Protein AF-A0A8J7NZ38-F1 (afdb_monomer_lite)

Organism: Atractosteus spatula (NCBI:txid7917)

InterPro domains:
  IPR028168 KASH5-like coiled-coil domain [PF14662] (195-291)
  IPR028170 Protein KASH5 [PTHR47300] (195-292)

pLDDT: mean 76.98, std 26.04, range [24.45, 98.75]

Secondary structure (DSSP, 8-state):
--------------------------------------S--PPPPTT---PPP------S--TTTTSSTT-S------SS--EEEHHHHHHHHHHHH---TTSSHHHHHHHHH-TT-S--EEEHHHHHHHHHHHHHHHHHHHHHHHHHHHHHHHHHHHHHHHHHHHHHHHHHHHHHHHHHHHHHHHHHHHHHHHHHHHHHHHHHHHHHHHHHHHHHHHHHHHHHHHHHHHHHHHHHHHHHHHHHHHHHHHHHHHHHHHHHHHHHHHHHHHHHHHHHHHHHHHHHHHHHHHHHHHHHHHHH-

Radius of gyration: 80.03 Å; chains: 1; bounding box: 160×51×224 Å

Foldseek 3Di:
DDDDDDDDDDDDDDDDDDDDDDDDDDDDDDDDDDDDDDDDDDDDDPPDDDDDDPDDDPDDDDVVVVPPVPPPDDDDDDDDDPWDFLVVVLVVCCVVVVDDCPDDLSVVLSCQQPVPPPRDTHHPVSNVVSVVVSVVVVVVVVVVVVVVVVVVVVVVVVVVVVVVVVVVVVVVVVVVVVVVVVVVVVVVVVVVVVVVVVVVVVVVVVVVVVVVVVVVVVVVVVVVVVVVVVVVVVVVVVVVVVVVVVVVVVVVVVVVVVVVVVVVVVVVVVVVVVVVVVVVVVVVVVVVVVVVVVVVVVVVD

Sequence (301 aa):
MDSQQSRKRDNSSPPVKSPLGLRRWQAFDCMSFNPLCGPNSSTVDRNGHRSPSVSECSTAASTEDFSVSLHEQEHQSDNNRREVMASTVMQYLQSMTAQSPEQGRLSRLYDMLDPDRKGVCVNRDVFQATMKRWISQCSQDCESRDMINTVADLRHANHSLSEQNSSLIKAVEACDEKNLQLTAEVSKLKRKLMSQERACRIQTYNNKLKKENECLRAQIQLLEEANEKLAQEKSFNKTRLGKLMKMQSEMRKELDETQIVLASKDREITQKTMLIEELKFSQMENHRIIEVFFSFHVWFV

Structure (mmCIF, N/CA/C/O backbone):
data_AF-A0A8J7NZ38-F1
#
_entry.id   AF-A0A8J7NZ38-F1
#
loop_
_atom_site.group_PDB
_atom_site.id
_atom_site.type_symbol
_atom_site.label_atom_id
_atom_site.label_alt_id
_atom_site.label_comp_id
_atom_site.label_asym_id
_atom_site.label_entity_id
_atom_site.label_seq_id
_atom_site.pdbx_PDB_ins_code
_atom_site.Cartn_x
_atom_site.Cartn_y
_atom_site.Cartn_z
_atom_site.occupancy
_atom_site.B_iso_or_equiv
_atom_site.auth_seq_id
_atom_site.auth_comp_id
_atom_site.auth_asym_id
_atom_site.auth_atom_id
_atom_site.pdbx_PDB_model_num
ATOM 1 N N . MET A 1 1 ? 17.042 -10.787 48.221 1.00 42.06 1 MET A N 1
ATOM 2 C CA . MET A 1 1 ? 16.614 -12.045 48.858 1.00 42.06 1 MET A CA 1
ATOM 3 C C . MET A 1 1 ? 15.258 -12.333 48.247 1.00 42.06 1 MET A C 1
ATOM 5 O O . MET A 1 1 ? 14.362 -11.545 48.493 1.00 42.06 1 MET A O 1
ATOM 9 N N . ASP A 1 2 ? 15.060 -13.203 47.262 1.00 41.94 2 ASP A N 1
ATOM 10 C CA . ASP A 1 2 ? 15.768 -14.393 46.759 1.00 41.94 2 ASP A CA 1
ATOM 11 C C . ASP A 1 2 ? 15.519 -14.445 45.231 1.00 41.94 2 ASP A C 1
ATOM 13 O O . ASP A 1 2 ? 14.470 -13.999 44.781 1.00 41.94 2 ASP A O 1
ATOM 17 N N . SER A 1 3 ? 16.430 -14.748 44.305 1.00 42.59 3 SER A N 1
ATOM 18 C CA . SER A 1 3 ? 17.402 -15.836 44.122 1.00 42.59 3 SER A CA 1
ATOM 19 C C . SER A 1 3 ? 16.818 -17.250 43.996 1.00 42.59 3 SER A C 1
ATOM 21 O O . SER A 1 3 ? 16.317 -17.823 44.951 1.00 42.59 3 SER A O 1
ATOM 23 N N . GLN A 1 4 ? 17.085 -17.815 42.810 1.00 43.72 4 GLN A N 1
ATOM 24 C CA . GLN A 1 4 ? 17.011 -19.209 42.334 1.00 43.72 4 GLN A CA 1
ATOM 25 C C . GLN A 1 4 ? 15.752 -19.601 41.529 1.00 43.72 4 GLN A C 1
ATOM 27 O O . GLN A 1 4 ? 14.646 -19.518 42.035 1.00 43.72 4 GLN A O 1
ATOM 32 N N . GLN A 1 5 ? 15.775 -19.946 40.228 1.00 46.47 5 GLN A N 1
ATOM 33 C CA . GLN A 1 5 ? 16.688 -20.686 39.320 1.00 46.47 5 GLN A CA 1
ATOM 34 C C . GLN A 1 5 ? 16.318 -22.168 39.142 1.00 46.47 5 GLN A C 1
ATOM 36 O O . GLN A 1 5 ? 16.564 -22.993 40.014 1.00 46.47 5 GLN A O 1
ATOM 41 N N . SER A 1 6 ? 15.794 -22.511 37.955 1.00 41.56 6 SER A N 1
ATOM 42 C CA . SER A 1 6 ? 15.816 -23.835 37.286 1.00 41.56 6 SER A CA 1
ATOM 43 C C . SER A 1 6 ? 14.801 -23.809 36.129 1.00 41.56 6 SER A C 1
ATOM 45 O O . SER A 1 6 ? 13.698 -23.332 36.329 1.00 41.56 6 SER A O 1
ATOM 47 N N . ARG A 1 7 ? 15.023 -24.288 34.900 1.00 44.84 7 ARG A N 1
ATOM 48 C CA . ARG A 1 7 ? 15.967 -25.267 34.353 1.00 44.84 7 ARG A CA 1
ATOM 49 C C . ARG A 1 7 ? 16.052 -25.102 32.825 1.00 44.84 7 ARG A C 1
ATOM 51 O O . ARG A 1 7 ? 15.039 -24.952 32.154 1.00 44.84 7 ARG A O 1
ATOM 58 N N . LYS A 1 8 ? 17.289 -25.212 32.338 1.00 42.62 8 LYS A N 1
ATOM 59 C CA . LYS A 1 8 ? 17.773 -25.794 31.074 1.00 42.62 8 LYS A CA 1
ATOM 60 C C . LYS A 1 8 ? 16.733 -26.424 30.129 1.00 42.62 8 LYS A C 1
ATOM 62 O O . LYS A 1 8 ? 16.049 -27.374 30.505 1.00 42.62 8 LYS A O 1
ATOM 67 N N . ARG A 1 9 ? 16.822 -26.056 28.848 1.00 43.00 9 ARG A N 1
ATOM 68 C CA . ARG A 1 9 ? 16.942 -27.040 27.763 1.00 43.00 9 ARG A CA 1
ATOM 69 C C . ARG A 1 9 ? 17.857 -26.497 26.668 1.00 43.00 9 ARG A C 1
ATOM 71 O O . ARG A 1 9 ? 17.502 -25.569 25.950 1.00 43.00 9 ARG A O 1
ATOM 78 N N . ASP A 1 10 ? 19.036 -27.101 26.604 1.00 41.38 10 ASP A N 1
ATOM 79 C CA . ASP A 1 10 ? 19.892 -27.139 25.430 1.00 41.38 10 ASP A CA 1
ATOM 80 C C . ASP A 1 10 ? 19.106 -27.746 24.259 1.00 41.38 10 ASP A C 1
ATOM 82 O O . ASP A 1 10 ? 18.426 -28.759 24.430 1.00 41.38 10 ASP A O 1
ATOM 86 N N . ASN A 1 11 ? 19.215 -27.157 23.071 1.00 38.81 11 ASN A N 1
ATOM 87 C CA . ASN A 1 11 ? 19.209 -27.948 21.849 1.00 38.81 11 ASN A CA 1
ATOM 88 C C . ASN A 1 11 ? 20.097 -27.279 20.803 1.00 38.81 11 ASN A C 1
ATOM 90 O O . ASN A 1 11 ? 19.823 -26.211 20.261 1.00 38.81 11 ASN A O 1
ATOM 94 N N . SER A 1 12 ? 21.211 -27.958 20.607 1.00 36.38 12 SER A N 1
ATOM 95 C CA . SER A 1 12 ? 22.276 -27.749 19.655 1.00 36.38 12 SER A CA 1
ATOM 96 C C . SER A 1 12 ? 21.828 -27.882 18.197 1.00 36.38 12 SER A C 1
ATOM 98 O O . SER A 1 12 ? 21.138 -28.830 17.829 1.00 36.38 12 SER A O 1
ATOM 100 N N . SER A 1 13 ? 22.415 -26.992 17.398 1.00 39.22 13 SER A N 1
ATOM 101 C CA . SER A 1 13 ? 22.828 -27.135 15.996 1.00 39.22 13 SER A CA 1
ATOM 102 C C . SER A 1 13 ? 21.895 -26.643 14.873 1.00 39.22 13 SER A C 1
ATOM 104 O O . SER A 1 13 ? 20.722 -27.009 14.812 1.00 39.22 13 SER A O 1
ATOM 106 N N . PRO A 1 14 ? 22.453 -25.856 13.923 1.00 48.41 14 PRO A N 1
ATOM 107 C CA . PRO A 1 14 ? 21.802 -25.454 12.680 1.00 48.41 14 PRO A CA 1
ATOM 108 C C . PRO A 1 14 ? 21.976 -26.545 11.608 1.00 48.41 14 PRO A C 1
ATOM 110 O O . PRO A 1 14 ? 22.937 -27.318 11.677 1.00 48.41 14 PRO A O 1
ATOM 113 N N . PRO A 1 15 ? 21.150 -26.597 10.551 1.00 42.34 15 PRO A N 1
ATOM 114 C CA . PRO A 1 15 ? 21.503 -27.377 9.381 1.00 42.34 15 PRO A CA 1
ATOM 115 C C . PRO A 1 15 ? 22.397 -26.531 8.465 1.00 42.34 15 PRO A C 1
ATOM 117 O O . PRO A 1 15 ? 21.948 -25.589 7.815 1.00 42.34 15 PRO A O 1
ATOM 120 N N . VAL A 1 16 ? 23.678 -26.893 8.395 1.00 45.03 16 VAL A N 1
ATOM 121 C CA . VAL A 1 16 ? 24.526 -26.635 7.224 1.00 45.03 16 VAL A CA 1
ATOM 122 C C . VAL A 1 16 ? 24.500 -27.894 6.360 1.00 45.03 16 VAL A C 1
ATOM 124 O O . VAL A 1 16 ? 24.830 -28.967 6.863 1.00 45.03 16 VAL A O 1
ATOM 127 N N . LYS A 1 17 ? 24.091 -27.736 5.093 1.00 37.50 17 LYS A N 1
ATOM 128 C CA . LYS A 1 17 ? 24.329 -28.558 3.877 1.00 37.50 17 LYS A CA 1
ATOM 129 C C . LYS A 1 17 ? 23.183 -28.258 2.902 1.00 37.50 17 LYS A C 1
ATOM 131 O O . LYS A 1 17 ? 22.035 -28.322 3.313 1.00 37.50 17 LYS A O 1
ATOM 136 N N . SER A 1 18 ? 23.311 -27.995 1.611 1.00 36.25 18 SER A N 1
ATOM 137 C CA . SER A 1 18 ? 24.360 -27.600 0.666 1.00 36.25 18 SER A CA 1
ATOM 138 C C . SER A 1 18 ? 23.583 -27.116 -0.581 1.00 36.25 18 SER A C 1
ATOM 140 O O . SER A 1 18 ? 22.437 -27.533 -0.774 1.00 36.25 18 SER A O 1
ATOM 142 N N . PRO A 1 19 ? 24.153 -26.266 -1.446 1.00 44.00 19 PRO A N 1
ATOM 143 C CA . PRO A 1 19 ? 23.451 -25.718 -2.601 1.00 44.00 19 PRO A CA 1
ATOM 144 C C . PRO A 1 19 ? 23.570 -26.670 -3.797 1.00 44.00 19 PRO A C 1
ATOM 146 O O . PRO A 1 19 ? 24.586 -26.668 -4.477 1.00 44.00 19 PRO A O 1
ATOM 149 N N . LEU A 1 20 ? 22.547 -27.478 -4.080 1.00 37.59 20 LEU A N 1
ATOM 150 C CA . LEU A 1 20 ? 22.442 -28.209 -5.350 1.00 37.59 20 LEU A CA 1
ATOM 151 C C . LEU A 1 20 ? 20.979 -28.280 -5.796 1.00 37.59 20 LEU A C 1
ATOM 153 O O . LEU A 1 20 ? 20.242 -29.210 -5.485 1.00 37.59 20 LEU A O 1
ATOM 157 N N . GLY A 1 21 ? 20.582 -27.258 -6.550 1.00 29.22 21 GLY A N 1
ATOM 158 C CA . GLY A 1 21 ? 19.341 -27.196 -7.309 1.00 29.22 21 GLY A CA 1
ATOM 159 C C . GLY A 1 21 ? 19.649 -26.765 -8.737 1.00 29.22 21 GLY A C 1
ATOM 160 O O . GLY A 1 21 ? 19.433 -25.614 -9.102 1.00 29.22 21 GLY A O 1
ATOM 161 N N . LEU A 1 22 ? 20.190 -27.694 -9.531 1.00 31.61 22 LEU A N 1
ATOM 162 C CA . LEU A 1 22 ? 20.230 -27.623 -10.991 1.00 31.61 22 LEU A CA 1
ATOM 163 C C . LEU A 1 22 ? 18.826 -27.303 -11.534 1.00 31.61 22 LEU A C 1
ATOM 165 O O . LEU A 1 22 ? 17.964 -28.174 -11.476 1.00 31.61 22 LEU A O 1
ATOM 169 N N . ARG A 1 23 ? 18.635 -26.121 -12.134 1.00 33.84 23 ARG A N 1
ATOM 170 C CA . ARG A 1 23 ? 17.890 -25.896 -13.397 1.00 33.84 23 ARG A CA 1
ATOM 171 C C . ARG A 1 23 ? 18.445 -24.607 -14.028 1.00 33.84 23 ARG A C 1
ATOM 173 O O . ARG A 1 23 ? 18.237 -23.520 -13.513 1.00 33.84 23 ARG A O 1
ATOM 180 N N . ARG A 1 24 ? 19.372 -24.740 -14.982 1.00 33.09 24 ARG A N 1
ATOM 181 C CA . ARG A 1 24 ? 19.116 -24.764 -16.438 1.00 33.09 24 ARG A CA 1
ATOM 182 C C . ARG A 1 24 ? 18.930 -23.354 -17.008 1.00 33.09 24 ARG A C 1
ATOM 184 O O . ARG A 1 24 ? 17.797 -22.946 -17.176 1.00 33.09 24 ARG A O 1
ATOM 191 N N . TRP A 1 25 ? 20.051 -22.697 -17.325 1.00 27.69 25 TRP A N 1
ATOM 192 C CA . TRP A 1 25 ? 20.266 -21.834 -18.501 1.00 27.69 25 TRP A CA 1
ATOM 193 C C . TRP A 1 25 ? 21.783 -21.761 -18.768 1.00 27.69 25 TRP A C 1
ATOM 195 O O . TRP A 1 25 ? 22.438 -20.762 -18.504 1.00 27.69 25 TRP A O 1
ATOM 205 N N . GLN A 1 26 ? 22.357 -22.871 -19.240 1.00 28.67 26 GLN A N 1
ATOM 206 C CA . GLN A 1 26 ? 23.527 -22.823 -20.117 1.00 28.67 26 GLN A CA 1
ATOM 207 C C . GLN A 1 26 ? 22.975 -22.830 -21.539 1.00 28.67 26 GLN A C 1
ATOM 209 O O . GLN A 1 26 ? 22.363 -23.815 -21.949 1.00 28.67 26 GLN A O 1
ATOM 214 N N . ALA A 1 27 ? 23.138 -21.718 -22.246 1.00 28.67 27 ALA A N 1
ATOM 215 C CA . ALA A 1 27 ? 23.024 -21.642 -23.696 1.00 28.67 27 ALA A CA 1
ATOM 216 C C . ALA A 1 27 ? 23.692 -20.345 -24.161 1.00 28.67 27 ALA A C 1
ATOM 218 O O . ALA A 1 27 ? 23.003 -19.391 -24.480 1.00 28.67 27 ALA A O 1
ATOM 219 N N . PHE A 1 28 ? 25.023 -20.306 -24.137 1.00 28.59 28 PHE A N 1
ATOM 220 C CA . PHE A 1 28 ? 25.840 -19.462 -25.014 1.00 28.59 28 PHE A CA 1
ATOM 221 C C . PHE A 1 28 ? 27.227 -20.100 -25.068 1.00 28.59 28 PHE A C 1
ATOM 223 O O . PHE A 1 28 ? 28.136 -19.671 -24.380 1.00 28.59 28 PHE A O 1
ATOM 230 N N . ASP A 1 29 ? 27.306 -21.222 -25.785 1.00 30.70 29 ASP A N 1
ATOM 231 C CA . ASP A 1 29 ? 28.519 -21.697 -26.459 1.00 30.70 29 ASP A CA 1
ATOM 232 C C . ASP A 1 29 ? 28.141 -22.866 -27.378 1.00 30.70 29 ASP A C 1
ATOM 234 O O . ASP A 1 29 ? 28.071 -24.019 -26.958 1.00 30.70 2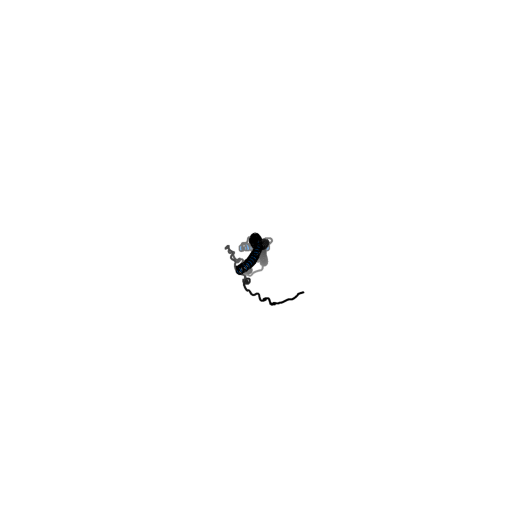9 ASP A O 1
ATOM 238 N N . CYS A 1 30 ? 27.795 -22.529 -28.625 1.00 24.45 30 CYS A N 1
ATOM 239 C CA . CYS A 1 30 ? 28.025 -23.322 -29.842 1.00 24.45 30 CYS A CA 1
ATOM 240 C C . CYS A 1 30 ? 27.317 -22.653 -31.027 1.00 24.45 30 CYS A C 1
ATOM 242 O O . CYS A 1 30 ? 26.169 -22.963 -31.328 1.00 24.45 30 CYS A O 1
ATOM 244 N N . MET A 1 31 ? 28.032 -21.777 -31.731 1.00 25.83 31 MET A N 1
ATOM 245 C CA . MET A 1 31 ? 28.075 -21.826 -33.193 1.00 25.83 31 MET A CA 1
ATOM 246 C C . MET A 1 31 ? 29.485 -21.450 -33.634 1.00 25.83 31 MET A C 1
ATOM 248 O O . MET A 1 31 ? 29.808 -20.300 -33.914 1.00 25.83 31 MET A O 1
ATOM 252 N N . SER A 1 32 ? 30.332 -22.473 -33.676 1.00 33.06 32 SER A N 1
ATOM 253 C CA . SER A 1 32 ? 31.423 -22.543 -34.632 1.00 33.06 32 SER A CA 1
ATOM 254 C C . SER A 1 32 ? 30.835 -22.417 -36.034 1.00 33.06 32 SER A C 1
ATOM 256 O O . SER A 1 32 ? 30.098 -23.302 -36.451 1.00 33.06 32 SER A O 1
ATOM 258 N N . PHE A 1 33 ? 31.170 -21.357 -36.762 1.00 26.31 33 PHE A N 1
ATOM 259 C CA . PHE A 1 33 ? 31.270 -21.399 -38.220 1.00 26.31 33 PHE A CA 1
ATOM 260 C C . PHE A 1 33 ? 32.290 -20.352 -38.658 1.00 26.31 33 PHE A C 1
ATOM 262 O O . PHE A 1 33 ? 31.983 -19.191 -38.900 1.00 26.31 33 PHE A O 1
ATOM 269 N N . ASN A 1 34 ? 33.536 -20.803 -38.725 1.00 36.62 34 ASN A N 1
ATOM 270 C CA . ASN A 1 34 ? 34.524 -20.250 -39.632 1.00 36.62 34 ASN A CA 1
ATOM 271 C C . ASN A 1 34 ? 34.275 -20.929 -40.988 1.00 36.62 34 ASN A C 1
ATOM 273 O O . ASN A 1 34 ? 34.355 -22.159 -41.047 1.00 36.62 34 ASN A O 1
ATOM 277 N N . PRO A 1 35 ? 34.030 -20.191 -42.077 1.00 34.50 35 PRO A N 1
ATOM 278 C CA . PRO A 1 35 ? 34.435 -20.641 -43.389 1.00 34.50 35 PRO A CA 1
ATOM 279 C C . PRO A 1 35 ? 35.594 -19.770 -43.862 1.00 34.50 35 PRO A C 1
ATOM 281 O O . PRO A 1 35 ? 35.479 -18.564 -44.067 1.00 34.50 35 PRO A O 1
ATOM 284 N N . LEU A 1 36 ? 36.725 -20.440 -44.037 1.00 34.91 36 LEU A N 1
ATOM 285 C CA . LEU A 1 36 ? 37.825 -20.012 -44.881 1.00 34.91 36 LEU A CA 1
ATOM 286 C C . LEU A 1 36 ? 37.266 -19.622 -46.261 1.00 34.91 36 LEU A C 1
ATOM 288 O O . LEU A 1 36 ? 36.818 -20.493 -47.005 1.00 34.91 36 LEU A O 1
ATOM 292 N N . CYS A 1 37 ? 37.309 -18.341 -46.622 1.00 32.22 37 CYS A N 1
ATOM 293 C CA . CYS A 1 37 ? 37.189 -17.935 -48.020 1.00 32.22 37 CYS A CA 1
ATOM 294 C C . CYS A 1 37 ? 38.584 -17.960 -48.642 1.00 32.22 37 CYS A C 1
ATOM 296 O O . CYS A 1 37 ? 39.368 -17.024 -48.494 1.00 32.22 37 CYS A O 1
ATOM 298 N N . GLY A 1 38 ? 38.888 -19.064 -49.327 1.00 33.41 38 GLY A N 1
ATOM 299 C CA . GLY A 1 38 ? 39.880 -19.059 -50.395 1.00 33.41 38 GLY A CA 1
ATOM 300 C C . GLY A 1 38 ? 39.424 -18.146 -51.544 1.00 33.41 38 GLY A C 1
ATOM 301 O O . GLY A 1 38 ? 38.233 -17.838 -51.658 1.00 33.41 38 GLY A O 1
ATOM 302 N N . PRO A 1 39 ? 40.354 -17.687 -52.393 1.00 41.28 39 PRO A N 1
ATOM 303 C CA . PRO A 1 39 ? 40.006 -16.891 -53.557 1.00 41.28 39 PRO A CA 1
ATOM 304 C C . PRO A 1 39 ? 39.273 -17.792 -54.557 1.00 41.28 39 PRO A C 1
ATOM 306 O O . PRO A 1 39 ? 39.597 -18.973 -54.668 1.00 41.28 39 PRO A O 1
ATOM 309 N N . ASN A 1 40 ? 38.322 -17.214 -55.294 1.00 39.72 40 ASN A N 1
ATOM 310 C CA . ASN A 1 40 ? 37.506 -17.816 -56.363 1.00 39.72 40 ASN A CA 1
ATOM 311 C C . ASN A 1 40 ? 36.082 -18.227 -55.936 1.00 39.72 40 ASN A C 1
ATOM 313 O O . ASN A 1 40 ? 35.735 -19.404 -55.861 1.00 39.72 40 ASN A O 1
ATOM 317 N N . SER A 1 41 ? 35.196 -17.242 -55.770 1.00 32.25 41 SER A N 1
ATOM 318 C CA . SER A 1 41 ? 33.805 -17.410 -56.204 1.00 32.25 41 SER A CA 1
ATOM 319 C C . SER A 1 41 ? 33.142 -16.078 -56.523 1.00 32.25 41 SER A C 1
ATOM 321 O O . SER A 1 41 ? 33.071 -15.162 -55.712 1.00 32.25 41 SER A O 1
ATOM 323 N N . SER A 1 42 ? 32.670 -16.028 -57.760 1.00 38.97 42 SER A N 1
ATOM 324 C CA . SER A 1 42 ? 31.808 -15.045 -58.396 1.00 38.97 42 SER A CA 1
ATOM 325 C C . SER A 1 42 ? 30.588 -14.671 -57.553 1.00 38.97 42 SER A C 1
ATOM 327 O O . SER A 1 42 ? 29.746 -15.526 -57.272 1.00 38.97 42 SER A O 1
ATOM 329 N N . THR A 1 43 ? 30.431 -13.388 -57.243 1.00 36.50 43 THR A N 1
ATOM 330 C CA . THR A 1 43 ? 29.156 -12.819 -56.801 1.00 36.50 43 THR A CA 1
ATOM 331 C C . THR A 1 43 ? 28.395 -12.280 -58.011 1.00 36.50 43 THR A C 1
ATOM 333 O O . THR A 1 43 ? 28.870 -11.426 -58.756 1.00 36.50 43 THR A O 1
ATOM 336 N N . VAL A 1 44 ? 27.205 -12.837 -58.225 1.00 42.91 44 VAL A N 1
ATOM 337 C CA . VAL A 1 44 ? 26.196 -12.341 -59.164 1.00 42.91 44 VAL A CA 1
ATOM 338 C C . VAL A 1 44 ? 25.432 -11.222 -58.462 1.00 42.91 44 VAL A C 1
ATOM 340 O O . VAL A 1 44 ? 24.858 -11.455 -57.400 1.00 42.91 44 VAL A O 1
ATOM 343 N N . ASP A 1 45 ? 25.420 -10.027 -59.049 1.00 40.69 45 ASP A N 1
ATOM 344 C CA . ASP A 1 45 ? 24.624 -8.901 -58.560 1.00 40.69 45 ASP A CA 1
ATOM 345 C C . ASP A 1 45 ? 23.210 -8.904 -59.176 1.00 40.69 45 ASP A C 1
ATOM 347 O O . ASP A 1 45 ? 22.982 -9.404 -60.284 1.00 40.69 45 ASP A O 1
ATOM 351 N N . ARG A 1 46 ? 22.234 -8.352 -58.449 1.00 46.59 46 ARG A N 1
ATOM 352 C CA . ARG A 1 46 ? 20.779 -8.538 -58.648 1.00 46.59 46 ARG A CA 1
ATOM 353 C C . ARG A 1 46 ? 20.182 -7.812 -59.869 1.00 46.59 46 ARG A C 1
ATOM 355 O O . ARG A 1 46 ? 18.964 -7.760 -59.988 1.00 46.59 46 ARG A O 1
ATOM 362 N N . ASN A 1 47 ? 21.013 -7.311 -60.785 1.00 45.91 47 ASN A N 1
ATOM 363 C CA . ASN A 1 47 ? 20.612 -6.544 -61.975 1.00 45.91 47 ASN A CA 1
ATOM 364 C C . ASN A 1 47 ? 21.239 -7.040 -63.297 1.00 45.91 47 ASN A C 1
ATOM 366 O O . ASN A 1 47 ? 21.403 -6.263 -64.229 1.00 45.91 47 ASN A O 1
ATOM 370 N N . GLY A 1 48 ? 21.565 -8.331 -63.420 1.00 45.97 48 GLY A N 1
ATOM 371 C CA . GLY A 1 48 ? 21.594 -9.005 -64.730 1.00 45.97 48 GLY A CA 1
ATOM 372 C C . GLY A 1 48 ? 22.531 -8.449 -65.816 1.00 45.97 48 GLY A C 1
ATOM 373 O O . GLY A 1 48 ? 22.273 -8.695 -66.991 1.00 45.97 48 GLY A O 1
ATOM 374 N N . HIS A 1 49 ? 23.624 -7.762 -65.471 1.00 37.84 49 HIS A N 1
ATOM 375 C CA . HIS A 1 49 ? 24.629 -7.329 -66.446 1.00 37.84 49 HIS A CA 1
ATOM 376 C C . HIS A 1 49 ? 25.985 -7.991 -66.183 1.00 37.84 49 HIS A C 1
ATOM 378 O O . HIS A 1 49 ? 26.660 -7.739 -65.190 1.00 37.84 49 HIS A O 1
ATOM 384 N N . ARG A 1 50 ? 26.359 -8.879 -67.110 1.00 35.53 50 ARG A N 1
ATOM 385 C CA . ARG A 1 50 ? 27.672 -9.517 -67.222 1.00 35.53 50 ARG A CA 1
ATOM 386 C C . ARG A 1 50 ? 28.642 -8.496 -67.821 1.00 35.53 50 ARG A C 1
ATOM 388 O O . ARG A 1 50 ? 28.546 -8.215 -69.012 1.00 35.53 50 ARG A O 1
ATOM 395 N N . SER A 1 51 ? 29.568 -7.968 -67.026 1.00 33.59 51 SER A N 1
ATOM 396 C CA . SER A 1 51 ? 30.706 -7.222 -67.573 1.00 33.59 51 SER A CA 1
ATOM 397 C C . SER A 1 51 ? 31.775 -8.205 -68.067 1.00 33.59 51 SER A C 1
ATOM 399 O O . SER A 1 51 ? 32.055 -9.183 -67.365 1.00 33.59 51 SER A O 1
ATOM 401 N N . PRO A 1 52 ? 32.342 -8.007 -69.271 1.00 35.91 52 PRO A N 1
ATOM 402 C CA . PRO A 1 52 ? 33.293 -8.939 -69.859 1.00 35.91 52 PRO A CA 1
ATOM 403 C C . PRO A 1 52 ? 34.605 -8.943 -69.079 1.00 35.91 52 PRO A C 1
ATOM 405 O O . PRO A 1 52 ? 35.125 -7.896 -68.696 1.00 35.91 52 PRO A O 1
ATOM 408 N N . SER A 1 53 ? 35.151 -10.142 -68.897 1.00 32.75 53 SER A N 1
ATOM 409 C CA . SER A 1 53 ? 36.569 -10.363 -68.649 1.00 32.75 53 SER A CA 1
ATOM 410 C C . SER A 1 53 ? 37.392 -9.541 -69.638 1.00 32.75 53 SER A C 1
ATOM 412 O O . SER A 1 53 ? 37.156 -9.627 -70.843 1.00 32.75 53 SER A O 1
ATOM 414 N N . VAL A 1 54 ? 38.362 -8.777 -69.136 1.00 33.47 54 VAL A N 1
ATOM 415 C CA . VAL A 1 54 ? 39.413 -8.167 -69.955 1.00 33.47 54 VAL A CA 1
ATOM 416 C C . VAL A 1 54 ? 40.308 -9.304 -70.449 1.00 33.47 54 VAL A C 1
ATOM 418 O O . VAL A 1 54 ? 41.330 -9.634 -69.855 1.00 33.47 54 VAL A O 1
ATOM 421 N N . SER A 1 55 ? 39.841 -9.982 -71.489 1.00 37.72 55 SER A N 1
ATOM 422 C CA . SER A 1 55 ? 40.642 -10.830 -72.350 1.00 37.72 55 SER A CA 1
ATOM 423 C C . SER A 1 55 ? 41.222 -9.951 -73.447 1.00 37.72 55 SER A C 1
ATOM 425 O O . SER A 1 55 ? 40.485 -9.263 -74.149 1.00 37.72 55 SER A O 1
ATOM 427 N N . GLU A 1 56 ? 42.540 -10.052 -73.584 1.00 30.62 56 GLU A N 1
ATOM 428 C CA . GLU A 1 56 ? 43.248 -9.919 -74.854 1.00 30.62 56 GLU A CA 1
ATOM 429 C C . GLU A 1 56 ? 43.258 -8.522 -75.482 1.00 30.62 56 GLU A C 1
ATOM 431 O O . GLU A 1 56 ? 42.473 -8.171 -76.355 1.00 30.62 56 GLU A O 1
ATOM 436 N N . CYS A 1 57 ? 44.292 -7.761 -75.130 1.00 26.83 57 CYS A N 1
ATOM 437 C CA . CYS A 1 57 ? 44.994 -6.972 -76.135 1.00 26.83 57 CYS A CA 1
ATOM 438 C C . CYS A 1 57 ? 46.501 -7.008 -75.847 1.00 26.83 57 CYS A C 1
ATOM 440 O O . CYS A 1 57 ? 47.137 -6.006 -75.539 1.00 26.83 57 CYS A O 1
ATOM 442 N N . SER A 1 58 ? 47.075 -8.210 -75.898 1.00 34.09 58 SER A N 1
ATOM 443 C CA . SER A 1 58 ? 48.519 -8.397 -76.052 1.00 34.09 58 SER A CA 1
ATOM 444 C C . SER A 1 58 ? 48.765 -8.872 -77.474 1.00 34.09 58 SER A C 1
ATOM 446 O O . SER A 1 58 ? 48.956 -10.053 -77.738 1.00 34.09 58 SER A O 1
ATOM 448 N N . THR A 1 59 ? 48.698 -7.953 -78.428 1.00 37.34 59 THR A N 1
ATOM 449 C CA . THR A 1 59 ? 49.172 -8.212 -79.786 1.00 37.34 59 THR A CA 1
ATOM 450 C C . THR A 1 59 ? 49.791 -6.937 -80.323 1.00 37.34 59 THR A C 1
ATOM 452 O O . THR A 1 59 ? 49.096 -6.074 -80.842 1.00 37.34 59 THR A O 1
ATOM 455 N N . ALA A 1 60 ? 51.105 -6.805 -80.171 1.00 29.66 60 ALA A N 1
ATOM 456 C CA . ALA A 1 60 ? 51.915 -5.999 -81.074 1.00 29.66 60 ALA A CA 1
ATOM 457 C C . ALA A 1 60 ? 53.397 -6.351 -80.898 1.00 29.66 60 ALA A C 1
ATOM 459 O O . ALA A 1 60 ? 54.071 -5.848 -80.005 1.00 29.66 60 ALA A O 1
ATOM 460 N N . ALA A 1 61 ? 53.857 -7.212 -81.806 1.00 31.89 61 ALA A N 1
ATOM 461 C CA . ALA A 1 61 ? 55.219 -7.312 -82.314 1.00 31.89 61 ALA A CA 1
ATOM 462 C C . ALA A 1 61 ? 56.334 -7.525 -81.278 1.00 31.89 61 ALA A C 1
ATOM 464 O O . ALA A 1 61 ? 57.085 -6.615 -80.923 1.00 31.89 61 ALA A O 1
ATOM 465 N N . SER A 1 62 ? 56.533 -8.792 -80.912 1.00 30.62 62 SER A N 1
ATOM 466 C CA . SER A 1 62 ? 57.870 -9.284 -80.592 1.00 30.62 62 SER A CA 1
ATOM 467 C C . SER A 1 62 ? 58.825 -8.873 -81.716 1.00 30.62 62 SER A C 1
ATOM 469 O O . SER A 1 62 ? 58.532 -9.063 -82.896 1.00 30.62 62 SER A O 1
ATOM 471 N N . THR A 1 63 ? 59.986 -8.329 -81.357 1.00 38.88 63 THR A N 1
ATOM 472 C CA . THR A 1 63 ? 61.057 -7.896 -82.275 1.00 38.88 63 THR A CA 1
ATOM 473 C C . THR A 1 63 ? 61.554 -8.991 -83.233 1.00 38.88 63 THR A C 1
ATOM 475 O O . THR A 1 63 ? 62.352 -8.702 -84.120 1.00 38.88 63 THR A O 1
ATOM 478 N N . GLU A 1 64 ? 61.096 -10.231 -83.061 1.00 36.50 64 GLU A N 1
ATOM 479 C CA . GLU A 1 64 ? 61.466 -11.390 -83.870 1.00 36.50 64 GLU A CA 1
ATOM 480 C C . GLU A 1 64 ? 60.675 -11.496 -85.187 1.00 36.50 64 GLU A C 1
ATOM 482 O O . GLU A 1 64 ? 61.217 -12.015 -86.160 1.00 36.50 64 GLU A O 1
ATOM 487 N N . ASP A 1 65 ? 59.486 -10.885 -85.303 1.00 33.94 65 ASP A N 1
ATOM 488 C CA . ASP A 1 65 ? 58.734 -10.860 -86.576 1.00 33.94 65 ASP A CA 1
ATOM 489 C C . ASP A 1 65 ? 59.261 -9.812 -87.572 1.00 33.94 65 ASP A C 1
ATOM 491 O O . ASP A 1 65 ? 59.011 -9.894 -88.775 1.00 33.94 65 ASP A O 1
ATOM 495 N N . PHE A 1 66 ? 60.060 -8.842 -87.112 1.00 34.59 66 PHE A N 1
ATOM 496 C CA . PHE A 1 66 ? 60.703 -7.858 -87.996 1.00 34.59 66 PHE A CA 1
ATOM 497 C C . PHE A 1 66 ? 61.979 -8.396 -88.666 1.00 34.59 66 PHE A C 1
ATOM 499 O O . PHE A 1 66 ? 62.514 -7.764 -89.579 1.00 34.59 66 PHE A O 1
ATOM 506 N N . SER A 1 67 ? 62.479 -9.557 -88.227 1.00 35.91 67 SER A N 1
ATOM 507 C CA . SER A 1 67 ? 63.714 -10.159 -88.742 1.00 35.91 67 SER A CA 1
ATOM 508 C C . SER A 1 67 ? 63.500 -11.157 -89.883 1.00 35.91 67 SER A C 1
ATOM 510 O O . SER A 1 67 ? 64.468 -11.461 -90.575 1.00 35.91 67 SER A O 1
ATOM 512 N N . VAL A 1 68 ? 62.270 -11.618 -90.143 1.00 36.00 68 VAL A N 1
ATOM 513 C CA . VAL A 1 68 ? 62.015 -12.684 -91.137 1.00 36.00 68 VAL A CA 1
ATOM 514 C C . VAL A 1 68 ? 61.655 -12.158 -92.538 1.00 36.00 68 VAL A C 1
ATOM 516 O O . VAL A 1 68 ? 61.859 -12.865 -93.515 1.00 36.00 68 VAL A O 1
ATOM 519 N N . SER A 1 69 ? 61.237 -10.898 -92.706 1.00 35.00 69 SER A N 1
ATOM 520 C CA . SER A 1 69 ? 60.891 -10.346 -94.041 1.00 35.00 69 SER A CA 1
ATOM 521 C C . SER A 1 69 ? 62.021 -9.592 -94.762 1.00 35.00 69 SER A C 1
ATOM 523 O O . SER A 1 69 ? 61.771 -8.893 -95.739 1.00 35.00 69 SER A O 1
ATOM 525 N N . LEU A 1 70 ? 63.272 -9.713 -94.307 1.00 37.31 70 LEU A N 1
ATOM 526 C CA . LEU A 1 70 ? 64.425 -9.038 -94.931 1.00 37.31 70 LEU A CA 1
ATOM 527 C C . LEU A 1 70 ? 65.550 -10.009 -95.320 1.00 37.31 70 LEU A C 1
ATOM 529 O O . LEU A 1 70 ? 66.710 -9.604 -95.400 1.00 37.31 70 LEU A O 1
ATOM 533 N N . HIS A 1 71 ? 65.212 -11.285 -95.544 1.00 38.62 71 HIS A N 1
ATOM 534 C CA . HIS A 1 71 ? 66.191 -12.333 -95.849 1.00 38.62 71 HIS A CA 1
ATOM 535 C C . HIS A 1 71 ? 65.949 -13.134 -97.136 1.00 38.62 71 HIS A C 1
ATOM 537 O O . HIS A 1 71 ? 66.531 -14.198 -97.304 1.00 38.62 71 HIS A O 1
ATOM 543 N N . GLU A 1 72 ? 65.189 -12.608 -98.095 1.00 35.06 72 GLU A N 1
ATOM 544 C CA . GLU A 1 72 ? 65.179 -13.161 -99.456 1.00 35.06 72 GLU A CA 1
ATOM 545 C C . GLU A 1 72 ? 65.547 -12.091 -100.477 1.00 35.06 72 GLU A C 1
ATOM 547 O O . GLU A 1 72 ? 64.706 -11.563 -101.195 1.00 35.06 72 GLU A O 1
ATOM 552 N N . GLN A 1 73 ? 66.837 -11.754 -100.499 1.00 32.91 73 GLN A N 1
ATOM 553 C CA . GLN A 1 73 ? 67.601 -11.479 -101.720 1.00 32.91 73 GLN A CA 1
ATOM 554 C C . GLN A 1 73 ? 69.074 -11.274 -101.339 1.00 32.91 73 GLN A C 1
ATOM 556 O O . GLN A 1 73 ? 69.563 -10.154 -101.189 1.00 32.91 73 GLN A O 1
ATOM 561 N N . GLU A 1 74 ? 69.800 -12.379 -101.159 1.00 33.81 74 GLU A N 1
ATOM 562 C CA . GLU A 1 74 ? 71.261 -12.358 -101.202 1.00 33.81 74 GLU A CA 1
ATOM 563 C C . GLU A 1 74 ? 71.727 -12.383 -102.662 1.00 33.81 74 GLU A C 1
ATOM 565 O O . GLU A 1 74 ? 71.715 -13.417 -103.324 1.00 33.81 74 GLU A O 1
ATOM 570 N N . HIS A 1 75 ? 72.193 -11.235 -103.149 1.00 33.97 75 HIS A N 1
ATOM 571 C CA . HIS A 1 75 ? 73.231 -11.182 -104.172 1.00 33.97 75 HIS A CA 1
ATOM 572 C C . HIS A 1 75 ? 74.371 -10.296 -103.659 1.00 33.97 75 HIS A C 1
ATOM 574 O O . HIS A 1 75 ? 74.171 -9.154 -103.245 1.00 33.97 75 HIS A O 1
ATOM 580 N N . GLN A 1 76 ? 75.574 -10.869 -103.640 1.00 33.88 76 GLN A N 1
ATOM 581 C CA . GLN A 1 76 ? 76.828 -10.211 -103.283 1.00 33.88 76 GLN A CA 1
ATOM 582 C C . GLN A 1 76 ? 77.187 -9.110 -104.284 1.00 33.88 76 GLN A C 1
ATOM 584 O O . GLN A 1 76 ? 77.433 -9.422 -105.443 1.00 33.88 76 GLN A O 1
ATOM 589 N N . SER A 1 77 ? 77.326 -7.868 -103.809 1.00 33.06 77 SER A N 1
ATOM 590 C CA . SER A 1 77 ? 78.367 -6.928 -104.262 1.00 33.06 77 SER A CA 1
ATOM 591 C C . SER A 1 77 ? 78.300 -5.589 -103.517 1.00 33.06 77 SER A C 1
ATOM 593 O O . SER A 1 77 ? 77.240 -4.980 -103.415 1.00 33.06 77 SER A O 1
ATOM 595 N N . ASP A 1 78 ? 79.475 -5.157 -103.067 1.00 32.62 78 ASP A N 1
ATOM 596 C CA . ASP A 1 78 ? 79.943 -3.798 -102.783 1.00 32.62 78 ASP A CA 1
ATOM 597 C C . ASP A 1 78 ? 79.273 -2.895 -101.730 1.00 32.62 78 ASP A C 1
ATOM 599 O O . ASP A 1 78 ? 78.111 -2.493 -101.772 1.00 32.62 78 ASP A O 1
ATOM 603 N N . ASN A 1 79 ? 80.134 -2.483 -100.795 1.00 45.19 79 ASN A N 1
ATOM 604 C CA . ASN A 1 79 ? 79.964 -1.397 -99.843 1.00 45.19 79 ASN A CA 1
ATOM 605 C C . ASN A 1 79 ? 79.711 -0.061 -100.567 1.00 45.19 79 ASN A C 1
ATOM 607 O O . ASN A 1 79 ? 80.656 0.687 -100.806 1.00 45.19 79 ASN A O 1
ATOM 611 N N . ASN A 1 80 ? 78.457 0.279 -100.881 1.00 41.69 80 ASN A N 1
ATOM 612 C CA . ASN A 1 80 ? 77.961 1.654 -100.743 1.00 41.69 80 ASN A CA 1
ATOM 613 C C . ASN A 1 80 ? 76.446 1.787 -100.978 1.00 41.69 80 ASN A C 1
ATOM 615 O O . ASN A 1 80 ? 75.920 1.379 -102.006 1.00 41.69 80 ASN A O 1
ATOM 619 N N . ARG A 1 81 ? 75.795 2.484 -100.033 1.00 52.72 81 ARG A N 1
ATOM 620 C CA . ARG A 1 81 ? 74.415 3.019 -100.041 1.00 52.72 81 ARG A CA 1
ATOM 621 C C . ARG A 1 81 ? 73.250 2.033 -99.879 1.00 52.72 81 ARG A C 1
ATOM 623 O O . ARG A 1 81 ? 72.321 2.001 -100.676 1.00 52.72 81 ARG A O 1
ATOM 630 N N . ARG A 1 82 ? 73.207 1.353 -98.728 1.00 59.03 82 ARG A N 1
ATOM 631 C CA . ARG A 1 82 ? 71.940 0.898 -98.111 1.00 59.03 82 ARG A CA 1
ATOM 632 C C . ARG A 1 82 ? 71.336 2.024 -97.267 1.00 59.03 82 ARG A C 1
ATOM 634 O O . ARG A 1 82 ? 71.204 1.896 -96.050 1.00 59.03 82 ARG A O 1
ATOM 641 N N . GLU A 1 83 ? 71.058 3.154 -97.905 1.00 69.75 83 GLU A N 1
ATOM 642 C CA . GLU A 1 83 ? 70.428 4.301 -97.258 1.00 69.75 83 GLU A CA 1
ATOM 643 C C . GLU A 1 83 ? 69.077 4.552 -97.918 1.00 69.75 83 GLU A C 1
ATOM 645 O O . GLU A 1 83 ? 68.976 4.597 -99.143 1.00 69.75 83 GLU A O 1
ATOM 650 N N . VAL A 1 84 ? 68.035 4.686 -97.106 1.00 75.44 84 VAL A N 1
ATOM 651 C CA . VAL A 1 84 ? 66.668 4.931 -97.574 1.00 75.44 84 VAL A CA 1
ATOM 652 C C . VAL A 1 84 ? 66.248 6.304 -97.075 1.00 75.44 84 VAL A C 1
ATOM 654 O O . VAL A 1 84 ? 66.558 6.676 -95.942 1.00 75.44 84 VAL A O 1
ATOM 657 N N . MET A 1 85 ? 65.556 7.073 -97.913 1.00 79.81 85 MET A N 1
ATOM 658 C CA . MET A 1 85 ? 65.009 8.364 -97.502 1.00 79.81 85 MET A CA 1
ATOM 659 C C . MET A 1 85 ? 64.061 8.181 -96.315 1.00 79.81 85 MET A C 1
ATOM 661 O O . MET A 1 85 ? 63.164 7.333 -96.361 1.00 79.81 85 MET A O 1
ATOM 665 N N . ALA A 1 86 ? 64.214 9.011 -95.279 1.00 81.44 86 ALA A N 1
ATOM 666 C CA . ALA A 1 86 ? 63.328 8.989 -94.115 1.00 81.44 86 ALA A CA 1
ATOM 667 C C . ALA A 1 86 ? 61.845 9.098 -94.523 1.00 81.44 86 ALA A C 1
ATOM 669 O O . ALA A 1 86 ? 60.999 8.393 -93.980 1.00 81.44 86 ALA A O 1
ATOM 670 N N . SER A 1 87 ? 61.532 9.905 -95.542 1.00 81.12 87 SER A N 1
ATOM 671 C CA . SER A 1 87 ? 60.177 10.061 -96.089 1.00 81.12 87 SER A CA 1
ATOM 672 C C . SER A 1 87 ? 59.588 8.761 -96.652 1.00 81.12 87 SER A C 1
ATOM 674 O O . SER A 1 87 ? 58.413 8.482 -96.426 1.00 81.12 87 SER A O 1
ATOM 676 N N . THR A 1 88 ? 60.390 7.931 -97.325 1.00 81.12 88 THR A N 1
ATOM 677 C CA . THR A 1 88 ? 59.960 6.631 -97.873 1.00 81.12 88 THR A CA 1
ATOM 678 C C . THR A 1 88 ? 59.673 5.627 -96.763 1.00 81.12 88 THR A C 1
ATOM 680 O O . THR A 1 88 ? 58.667 4.921 -96.807 1.00 81.12 88 THR A O 1
ATOM 683 N N . VAL A 1 89 ? 60.517 5.604 -95.729 1.00 81.75 89 VAL A N 1
ATOM 684 C CA . VAL A 1 89 ? 60.296 4.781 -94.533 1.00 81.75 89 VAL A CA 1
ATOM 685 C C . VAL A 1 89 ? 59.003 5.196 -93.827 1.00 81.75 89 VAL A C 1
ATOM 687 O O . VAL A 1 89 ? 58.197 4.339 -93.471 1.00 81.75 89 VAL A O 1
ATOM 690 N N . MET A 1 90 ? 58.757 6.500 -93.675 1.00 83.44 90 MET A N 1
ATOM 691 C CA . MET A 1 90 ? 57.522 6.994 -93.065 1.00 83.44 90 MET A CA 1
ATOM 692 C C . MET A 1 90 ? 56.285 6.680 -93.902 1.00 83.44 90 MET A C 1
ATOM 694 O O . MET A 1 90 ? 55.279 6.266 -93.336 1.00 83.44 90 MET A O 1
ATOM 698 N N . GLN A 1 91 ? 56.352 6.830 -95.226 1.00 80.00 91 GLN A N 1
ATOM 699 C CA . GLN A 1 91 ? 55.242 6.510 -96.126 1.00 80.00 91 GLN A CA 1
ATOM 700 C C . GLN A 1 91 ? 54.871 5.023 -96.056 1.00 80.00 91 GLN A C 1
ATOM 702 O O . GLN A 1 91 ? 53.691 4.678 -96.021 1.00 80.00 91 GLN A O 1
ATOM 707 N N . TYR A 1 92 ? 55.876 4.148 -95.969 1.00 81.62 92 TYR A N 1
ATOM 708 C CA . TYR A 1 92 ? 55.669 2.718 -95.760 1.00 81.62 92 TYR A CA 1
ATOM 709 C C . TYR A 1 92 ? 55.064 2.412 -94.381 1.00 81.62 92 TYR A C 1
ATOM 711 O O . TYR A 1 92 ? 54.109 1.648 -94.266 1.00 81.62 92 TYR A O 1
ATOM 719 N N . LEU A 1 93 ? 55.563 3.034 -93.311 1.00 81.69 93 LEU A N 1
ATOM 720 C CA . LEU A 1 93 ? 54.989 2.842 -91.977 1.00 81.69 93 LEU A CA 1
ATOM 721 C C . LEU A 1 93 ? 53.551 3.369 -91.887 1.00 81.69 93 LEU A C 1
ATOM 723 O O . LEU A 1 93 ? 52.727 2.760 -91.210 1.00 81.69 93 LEU A O 1
ATOM 727 N N . GLN A 1 94 ? 53.219 4.451 -92.591 1.00 80.88 94 GLN A N 1
ATOM 728 C CA . GLN A 1 94 ? 51.853 4.976 -92.680 1.00 80.88 94 GLN A CA 1
ATOM 729 C C . GLN A 1 94 ? 50.906 3.994 -93.368 1.00 80.88 94 GLN A C 1
ATOM 731 O O . GLN A 1 94 ? 49.828 3.730 -92.836 1.00 80.88 94 GLN A O 1
ATOM 736 N N . SER A 1 95 ? 51.302 3.421 -94.511 1.00 79.56 95 SER A N 1
ATOM 737 C CA . SER A 1 95 ? 50.458 2.456 -95.225 1.00 79.56 95 SER A CA 1
ATOM 738 C C . SER A 1 95 ? 50.244 1.171 -94.425 1.00 79.56 95 SER A C 1
ATOM 740 O O . SER A 1 95 ? 49.161 0.595 -94.481 1.00 79.56 95 SER A O 1
ATOM 742 N N . MET A 1 96 ? 51.245 0.754 -93.644 1.00 76.94 96 MET A N 1
ATOM 743 C CA . MET A 1 96 ? 51.191 -0.479 -92.855 1.00 76.94 96 MET A CA 1
ATOM 744 C C . MET A 1 96 ? 50.512 -0.321 -91.488 1.00 76.94 96 MET A C 1
ATOM 746 O O . MET A 1 96 ? 49.927 -1.278 -90.991 1.00 76.94 96 MET A O 1
ATOM 750 N N . THR A 1 97 ? 50.581 0.856 -90.857 1.00 75.31 97 THR A N 1
ATOM 751 C CA . THR A 1 97 ? 50.024 1.086 -89.504 1.00 75.31 97 THR A CA 1
ATOM 752 C C . THR A 1 97 ? 48.737 1.909 -89.495 1.00 75.31 97 THR A C 1
ATOM 754 O O . THR A 1 97 ? 48.156 2.109 -88.428 1.00 75.31 97 THR A O 1
ATOM 757 N N . ALA A 1 98 ? 48.298 2.397 -90.662 1.00 71.69 98 ALA A N 1
ATOM 758 C CA . ALA A 1 98 ? 47.137 3.272 -90.844 1.00 71.69 98 ALA A CA 1
ATOM 759 C C . ALA A 1 98 ? 47.137 4.529 -89.943 1.00 71.69 98 ALA A C 1
ATOM 761 O O . ALA A 1 98 ? 46.087 5.121 -89.696 1.00 71.69 98 ALA A O 1
ATOM 762 N N . GLN A 1 99 ? 48.304 4.952 -89.441 1.00 67.94 99 GLN A N 1
ATOM 763 C CA . GLN A 1 99 ? 48.433 6.142 -88.599 1.00 67.94 99 GLN A CA 1
ATOM 764 C C . GLN A 1 99 ? 48.727 7.393 -89.433 1.00 67.94 99 GLN A C 1
ATOM 766 O O . GLN A 1 99 ? 49.565 7.377 -90.334 1.00 67.94 99 GLN A O 1
ATOM 771 N N . SER A 1 100 ? 48.049 8.497 -89.110 1.00 62.47 100 SER A N 1
ATOM 772 C CA . SER A 1 100 ? 48.200 9.777 -89.809 1.00 62.47 100 SER A CA 1
ATOM 773 C C . SER A 1 100 ? 49.502 10.507 -89.435 1.00 62.47 100 SER A C 1
ATOM 775 O O . SER A 1 100 ? 49.868 10.512 -88.256 1.00 62.47 100 SER A O 1
ATOM 777 N N . PRO A 1 101 ? 50.165 11.202 -90.381 1.00 56.91 101 PRO A N 1
ATOM 778 C CA . PRO A 1 101 ? 51.383 11.977 -90.115 1.00 56.91 101 PRO A CA 1
ATOM 779 C C . PRO A 1 101 ? 51.201 13.176 -89.177 1.00 56.91 101 PRO A C 1
ATOM 781 O O . PRO A 1 101 ? 52.178 13.627 -88.590 1.00 56.91 101 PRO A O 1
ATOM 784 N N . GLU A 1 102 ? 49.988 13.713 -89.041 1.00 55.00 102 GLU A N 1
ATOM 785 C CA . GLU A 1 102 ? 49.776 15.058 -88.482 1.00 55.00 102 GLU A CA 1
ATOM 786 C C . GLU A 1 102 ? 49.525 15.097 -86.968 1.00 55.00 102 GLU A C 1
ATOM 788 O O . GLU A 1 102 ? 49.592 16.166 -86.364 1.00 55.00 102 GLU A O 1
ATOM 793 N N . GLN A 1 103 ? 49.349 13.950 -86.306 1.00 56.47 103 GLN A N 1
ATOM 794 C CA . GLN A 1 103 ? 49.374 13.883 -84.845 1.00 56.47 103 GLN A CA 1
ATOM 795 C C . GLN A 1 103 ? 49.826 12.512 -84.339 1.00 56.47 103 GLN A C 1
ATOM 797 O O . GLN A 1 103 ? 49.244 11.480 -84.662 1.00 56.47 103 GLN A O 1
ATOM 802 N N . GLY A 1 104 ? 50.827 12.518 -83.453 1.00 71.25 104 GLY A N 1
ATOM 803 C CA . GLY A 1 104 ? 51.111 11.396 -82.559 1.00 71.25 104 GLY A CA 1
ATOM 804 C C . GLY A 1 104 ? 52.500 10.774 -82.694 1.00 71.25 104 GLY A C 1
ATOM 805 O O . GLY A 1 104 ? 53.480 11.416 -83.077 1.00 71.25 104 GLY A O 1
ATOM 806 N N . ARG A 1 105 ? 52.584 9.493 -82.313 1.00 77.19 105 ARG A N 1
ATOM 807 C CA . ARG A 1 105 ? 53.837 8.738 -82.120 1.00 77.19 105 ARG A CA 1
ATOM 808 C C . ARG A 1 105 ? 54.646 8.601 -83.411 1.00 77.19 105 ARG A C 1
ATOM 810 O O . ARG A 1 105 ? 55.871 8.608 -83.343 1.00 77.19 105 ARG A O 1
ATOM 817 N N . LEU A 1 106 ? 53.973 8.535 -84.562 1.00 82.19 106 LEU A N 1
ATOM 818 C CA . LEU A 1 106 ? 54.602 8.413 -85.877 1.00 82.19 106 LEU A CA 1
ATOM 819 C C . LEU A 1 106 ? 55.282 9.721 -86.331 1.00 82.19 106 LEU A C 1
ATOM 821 O O . LEU A 1 106 ? 56.376 9.675 -86.885 1.00 82.19 106 LEU A O 1
ATOM 825 N N . SER A 1 107 ? 54.714 10.890 -86.007 1.00 82.06 107 SER A N 1
ATOM 826 C CA . SER A 1 107 ? 55.378 12.187 -86.235 1.00 82.06 107 SER A CA 1
ATOM 827 C C . SER A 1 107 ? 56.665 12.307 -85.415 1.00 82.06 107 SER A C 1
ATOM 829 O O . SER A 1 107 ? 57.688 12.746 -85.930 1.00 82.06 107 SER A O 1
ATOM 831 N N . ARG A 1 108 ? 56.642 11.848 -84.155 1.00 83.38 108 ARG A N 1
ATOM 832 C CA . ARG A 1 108 ? 57.823 11.844 -83.276 1.00 83.38 108 ARG A CA 1
ATOM 833 C C . ARG A 1 108 ? 58.939 10.942 -83.814 1.00 83.38 108 ARG A C 1
ATOM 835 O O . ARG A 1 108 ? 60.106 11.287 -83.688 1.00 83.38 108 ARG A O 1
ATOM 842 N N . LEU A 1 109 ? 58.589 9.813 -84.436 1.00 86.38 109 LEU A N 1
ATOM 843 C CA . LEU A 1 109 ? 59.556 8.954 -85.126 1.00 86.38 109 LEU A CA 1
ATOM 844 C C . LEU A 1 109 ? 60.185 9.669 -86.330 1.00 86.38 109 LEU A C 1
ATOM 846 O O . LEU A 1 109 ? 61.395 9.570 -86.522 1.00 86.38 109 LEU A O 1
ATOM 850 N N . TYR A 1 110 ? 59.391 10.415 -87.106 1.00 83.38 110 TYR A N 1
ATOM 851 C CA . TYR A 1 110 ? 59.910 11.183 -88.239 1.00 83.38 110 TYR A CA 1
ATOM 852 C C . TYR A 1 110 ? 60.889 12.272 -87.787 1.00 83.38 110 TYR A C 1
ATOM 854 O O . TYR A 1 110 ? 61.962 12.393 -88.368 1.00 83.38 110 TYR A O 1
ATOM 862 N N . ASP A 1 111 ? 60.584 12.977 -86.694 1.00 85.31 111 ASP A N 1
ATOM 863 C CA . ASP A 1 111 ? 61.482 13.975 -86.087 1.00 85.31 111 ASP A CA 1
ATOM 864 C C . ASP A 1 111 ? 62.791 13.356 -85.571 1.00 85.31 111 ASP A C 1
ATOM 866 O O . ASP A 1 111 ? 63.832 14.007 -85.567 1.00 85.31 111 ASP A O 1
ATOM 870 N N . MET A 1 112 ? 62.759 12.091 -85.139 1.00 85.31 112 MET A N 1
ATOM 871 C CA . MET A 1 112 ? 63.954 11.362 -84.701 1.00 85.31 112 MET A CA 1
ATOM 872 C C . MET A 1 112 ? 64.810 10.842 -85.868 1.00 85.31 112 MET A C 1
ATOM 874 O O . MET A 1 112 ? 65.994 10.575 -85.667 1.00 85.31 112 MET A O 1
ATOM 878 N N . LEU A 1 113 ? 64.226 10.664 -87.058 1.00 84.88 113 LEU A N 1
ATOM 879 C CA . LEU A 1 113 ? 64.918 10.200 -88.268 1.00 84.88 113 LEU A CA 1
ATOM 880 C C . LEU A 1 113 ? 65.433 11.360 -89.134 1.00 84.88 113 LEU A C 1
ATOM 882 O O . LEU A 1 113 ? 66.503 11.239 -89.725 1.00 84.88 113 LEU A O 1
ATOM 886 N N . ASP A 1 114 ? 64.695 12.468 -89.199 1.00 84.38 114 ASP A N 1
ATOM 887 C CA . ASP A 1 114 ? 65.044 13.679 -89.950 1.00 84.38 114 ASP A CA 1
ATOM 888 C C . ASP A 1 114 ? 64.550 14.937 -89.198 1.00 84.38 114 ASP A C 1
ATOM 890 O O . ASP A 1 114 ? 63.457 15.445 -89.477 1.00 84.38 114 ASP A O 1
ATOM 894 N N . PRO A 1 115 ? 65.343 15.450 -88.235 1.00 82.38 115 PRO A N 1
ATOM 895 C CA . PRO A 1 115 ? 64.965 16.591 -87.395 1.00 82.38 115 PRO A CA 1
ATOM 896 C C . PRO A 1 115 ? 64.674 17.876 -88.181 1.00 82.38 115 PRO A C 1
ATOM 898 O O . PRO A 1 115 ? 63.849 18.685 -87.761 1.00 82.38 115 PRO A O 1
ATOM 901 N N . ASP A 1 116 ? 65.337 18.052 -89.329 1.00 78.06 116 ASP A N 1
ATOM 902 C CA . ASP A 1 116 ? 65.235 19.248 -90.170 1.00 78.06 116 ASP A CA 1
ATOM 903 C C . ASP A 1 116 ? 64.231 19.086 -91.330 1.00 78.06 116 ASP A C 1
ATOM 905 O O . ASP A 1 116 ? 64.029 20.029 -92.100 1.00 78.06 116 ASP A O 1
ATOM 909 N N . ARG A 1 117 ? 63.626 17.898 -91.489 1.00 76.94 117 ARG A N 1
ATOM 910 C CA . ARG A 1 117 ? 62.769 17.508 -92.630 1.00 76.94 117 ARG A CA 1
ATOM 911 C C . ARG A 1 117 ? 63.397 17.808 -93.995 1.00 76.94 117 ARG A C 1
ATOM 913 O O . ARG A 1 117 ? 62.709 18.222 -94.930 1.00 76.94 117 ARG A O 1
ATOM 920 N N . LYS A 1 118 ? 64.712 17.624 -94.109 1.00 76.25 118 LYS A N 1
ATOM 921 C CA . LYS A 1 118 ? 65.479 17.921 -95.332 1.00 76.25 118 LYS A CA 1
ATOM 922 C C . LYS A 1 118 ? 65.504 16.759 -96.328 1.00 76.25 118 LYS A C 1
ATOM 924 O O . LYS A 1 118 ? 66.113 16.895 -97.386 1.00 76.25 118 LYS A O 1
ATOM 929 N N . GLY A 1 119 ? 64.845 15.642 -96.020 1.00 73.44 119 GLY A N 1
ATOM 930 C CA . GLY A 1 119 ? 64.880 14.429 -96.831 1.00 73.44 119 GLY A CA 1
ATOM 931 C C . GLY A 1 119 ? 66.220 13.721 -96.675 1.00 73.44 119 GLY A C 1
ATOM 932 O O . GLY A 1 119 ? 66.912 13.482 -97.660 1.00 73.44 119 GLY A O 1
ATOM 933 N N . VAL A 1 120 ? 66.619 13.448 -95.431 1.00 78.69 120 VAL A N 1
ATOM 934 C CA . VAL A 1 120 ? 67.899 12.790 -95.143 1.00 78.69 120 VAL A CA 1
ATOM 935 C C . VAL A 1 120 ? 67.811 11.285 -95.436 1.00 78.69 120 VAL A C 1
ATOM 937 O O . VAL A 1 120 ? 66.836 10.611 -95.088 1.00 78.69 120 VAL A O 1
ATOM 940 N N . CYS A 1 121 ? 68.853 10.755 -96.079 1.00 77.69 121 CYS A N 1
ATOM 941 C CA . CYS A 1 121 ? 69.071 9.324 -96.259 1.00 77.69 121 CYS A CA 1
ATOM 942 C C . CYS A 1 121 ? 69.511 8.696 -94.926 1.00 77.69 121 CYS A C 1
ATOM 944 O O . CYS A 1 121 ? 70.525 9.095 -94.354 1.00 77.69 121 CYS A O 1
ATOM 946 N N . VAL A 1 122 ? 68.765 7.708 -94.429 1.00 78.94 122 VAL A N 1
ATOM 947 C CA . VAL A 1 122 ? 69.065 7.021 -93.166 1.00 78.94 122 VAL A CA 1
ATOM 948 C C . VAL A 1 122 ? 69.656 5.648 -93.470 1.00 78.94 122 VAL A C 1
ATOM 950 O O . VAL A 1 122 ? 69.069 4.858 -94.212 1.00 78.94 122 VAL A O 1
ATOM 953 N N . ASN A 1 123 ? 70.826 5.354 -92.901 1.00 81.25 123 ASN A N 1
ATOM 954 C CA . ASN A 1 123 ? 71.433 4.028 -92.998 1.00 81.25 123 ASN A CA 1
ATOM 955 C C . ASN A 1 123 ? 70.745 3.026 -92.048 1.00 81.25 123 ASN A C 1
ATOM 957 O O . ASN A 1 123 ? 70.045 3.399 -91.103 1.00 81.25 123 ASN A O 1
ATOM 961 N N . ARG A 1 124 ? 70.953 1.729 -92.294 1.00 80.25 124 ARG A N 1
ATOM 962 C CA . ARG A 1 124 ? 70.300 0.646 -91.540 1.00 80.25 124 ARG A CA 1
ATOM 963 C C . ARG A 1 124 ? 70.517 0.730 -90.024 1.00 80.25 124 ARG A C 1
ATOM 965 O O . ARG A 1 124 ? 69.569 0.505 -89.275 1.00 80.25 124 ARG A O 1
ATOM 972 N N . ASP A 1 125 ? 71.727 1.047 -89.572 1.00 80.38 125 ASP A N 1
ATOM 973 C CA . ASP A 1 125 ? 72.073 1.030 -88.146 1.00 80.38 125 ASP A CA 1
ATOM 974 C C . ASP A 1 125 ? 71.464 2.220 -87.398 1.00 80.38 125 ASP A C 1
ATOM 976 O O . ASP A 1 125 ? 70.925 2.053 -86.301 1.00 80.38 125 ASP A O 1
ATOM 980 N N . VAL A 1 126 ? 71.463 3.404 -88.020 1.00 83.50 126 VAL A N 1
ATOM 981 C CA . VAL A 1 126 ? 70.791 4.603 -87.500 1.00 83.50 126 VAL A CA 1
ATOM 982 C C . VAL A 1 126 ? 69.284 4.376 -87.455 1.00 83.50 126 VAL A C 1
ATOM 984 O O . VAL A 1 126 ? 68.665 4.627 -86.423 1.00 83.50 126 VAL A O 1
ATOM 987 N N . PHE A 1 127 ? 68.689 3.821 -88.514 1.00 83.19 127 PHE A N 1
ATOM 988 C CA . PHE A 1 127 ? 67.266 3.478 -88.515 1.00 83.19 127 PHE A CA 1
ATOM 989 C C . PHE A 1 127 ? 66.925 2.474 -87.404 1.00 83.19 127 PHE A C 1
ATOM 991 O O . PHE A 1 127 ? 65.984 2.691 -86.639 1.00 83.19 127 PHE A O 1
ATOM 998 N N . GLN A 1 128 ? 67.716 1.406 -87.259 1.00 81.62 128 GLN A N 1
ATOM 999 C CA . GLN A 1 128 ? 67.495 0.380 -86.240 1.00 81.62 128 GLN A CA 1
ATOM 1000 C C . GLN A 1 128 ? 67.638 0.940 -84.815 1.00 81.62 128 GLN A C 1
ATOM 1002 O O . GLN A 1 128 ? 66.829 0.611 -83.943 1.00 81.62 128 GLN A O 1
ATOM 1007 N N . ALA A 1 129 ? 68.634 1.792 -84.561 1.00 86.25 129 ALA A N 1
ATOM 1008 C CA . ALA A 1 129 ? 68.818 2.449 -83.269 1.00 86.25 129 ALA A CA 1
ATOM 1009 C C . ALA A 1 129 ? 67.660 3.407 -82.946 1.00 86.25 129 ALA A C 1
ATOM 1011 O O . ALA A 1 129 ? 67.124 3.381 -81.833 1.00 86.25 129 ALA A O 1
ATOM 1012 N N . THR A 1 130 ? 67.230 4.200 -83.929 1.00 86.44 130 THR A N 1
ATOM 1013 C CA . THR A 1 130 ? 66.117 5.145 -83.790 1.00 86.44 130 THR A CA 1
ATOM 1014 C C . THR A 1 130 ? 64.788 4.429 -83.553 1.00 86.44 130 THR A C 1
ATOM 1016 O O . THR A 1 130 ? 64.063 4.804 -82.632 1.00 86.44 130 THR A O 1
ATOM 1019 N N . MET A 1 131 ? 64.496 3.349 -84.286 1.00 85.38 131 MET A N 1
ATOM 1020 C CA . MET A 1 131 ? 63.303 2.519 -84.070 1.00 85.38 131 MET A CA 1
ATOM 1021 C C . MET A 1 131 ? 63.295 1.864 -82.689 1.00 85.38 131 MET A C 1
ATOM 1023 O O . MET A 1 131 ? 62.282 1.932 -82.000 1.00 85.38 131 MET A O 1
ATOM 1027 N N . LYS A 1 132 ? 64.419 1.285 -82.235 1.00 86.50 132 LYS A N 1
ATOM 1028 C CA . LYS A 1 132 ? 64.526 0.713 -80.878 1.00 86.50 132 LYS A CA 1
ATOM 1029 C C . LYS A 1 132 ? 64.248 1.765 -79.808 1.00 86.50 132 LYS A C 1
ATOM 1031 O O . LYS A 1 132 ? 63.445 1.529 -78.911 1.00 86.50 132 LYS A O 1
ATOM 1036 N N . ARG A 1 133 ? 64.867 2.942 -79.930 1.00 88.69 133 ARG A N 1
ATOM 1037 C CA . ARG A 1 133 ? 64.652 4.065 -79.008 1.00 88.69 133 ARG A CA 1
ATOM 1038 C C . ARG A 1 133 ? 63.197 4.533 -79.014 1.00 88.69 133 ARG A C 1
ATOM 1040 O O . ARG A 1 133 ? 62.638 4.782 -77.949 1.00 88.69 133 ARG A O 1
ATOM 1047 N N . TRP A 1 134 ? 62.591 4.639 -80.193 1.00 86.69 134 TRP A N 1
ATOM 1048 C CA . TRP A 1 134 ? 61.192 5.021 -80.344 1.00 86.69 134 TRP A CA 1
ATOM 1049 C C . TRP A 1 134 ? 60.255 3.996 -79.711 1.00 86.69 134 TRP A C 1
ATOM 1051 O O . TRP A 1 134 ? 59.379 4.405 -78.959 1.00 86.69 134 TRP A O 1
ATOM 1061 N N . ILE A 1 135 ? 60.473 2.694 -79.935 1.00 84.19 135 ILE A N 1
ATOM 1062 C CA . ILE A 1 135 ? 59.705 1.598 -79.321 1.00 84.19 135 ILE A CA 1
ATOM 1063 C C . ILE A 1 135 ? 59.842 1.631 -77.793 1.00 84.19 135 ILE A C 1
ATOM 1065 O O . ILE A 1 135 ? 58.834 1.555 -77.098 1.00 84.19 135 ILE A O 1
ATOM 1069 N N . SER A 1 136 ? 61.046 1.832 -77.251 1.00 86.50 136 SER A N 1
ATOM 1070 C CA . SER A 1 136 ? 61.233 1.967 -75.799 1.00 86.50 136 SER A CA 1
ATOM 1071 C C . SER A 1 136 ? 60.488 3.173 -75.220 1.00 86.50 136 SER A C 1
ATOM 1073 O O . SER A 1 136 ? 59.831 3.044 -74.191 1.00 86.50 136 SER A O 1
ATOM 1075 N N . GLN A 1 137 ? 60.535 4.331 -75.888 1.00 84.00 137 GLN A N 1
ATOM 1076 C CA . GLN A 1 137 ? 59.807 5.531 -75.456 1.00 84.00 137 GLN A CA 1
ATOM 1077 C C . GLN A 1 137 ? 58.287 5.344 -75.556 1.00 84.00 137 GLN A C 1
ATOM 1079 O O . GLN A 1 137 ? 57.538 5.736 -74.673 1.00 84.00 137 GLN A O 1
ATOM 1084 N N . CYS A 1 138 ? 57.852 4.677 -76.614 1.00 82.69 138 CYS A N 1
ATOM 1085 C CA . CYS A 1 138 ? 56.492 4.233 -76.856 1.00 82.69 138 CYS A CA 1
ATOM 1086 C C . CYS A 1 138 ? 55.939 3.330 -75.740 1.00 82.69 138 CYS A C 1
ATOM 1088 O O . CYS A 1 138 ? 54.802 3.530 -75.315 1.00 82.69 138 CYS A O 1
ATOM 1090 N N . SER A 1 139 ? 56.723 2.352 -75.280 1.00 83.31 139 SER A N 1
ATOM 1091 C CA . SER A 1 139 ? 56.351 1.470 -74.169 1.00 83.31 139 SER A CA 1
ATOM 1092 C C . SER A 1 139 ? 56.335 2.219 -72.838 1.00 83.31 139 SER A C 1
ATOM 1094 O O . SER A 1 139 ? 55.373 2.102 -72.088 1.00 83.31 139 SER A O 1
ATOM 1096 N N . GLN A 1 140 ? 57.335 3.067 -72.588 1.00 85.06 140 GLN A N 1
ATOM 1097 C CA . GLN A 1 140 ? 57.415 3.880 -71.374 1.00 85.06 140 GLN A CA 1
ATOM 1098 C C . GLN A 1 140 ? 56.259 4.891 -71.261 1.00 85.06 140 GLN A C 1
ATOM 1100 O O . GLN A 1 140 ? 55.721 5.092 -70.174 1.00 85.06 140 GLN A O 1
ATOM 1105 N N . ASP A 1 141 ? 55.842 5.503 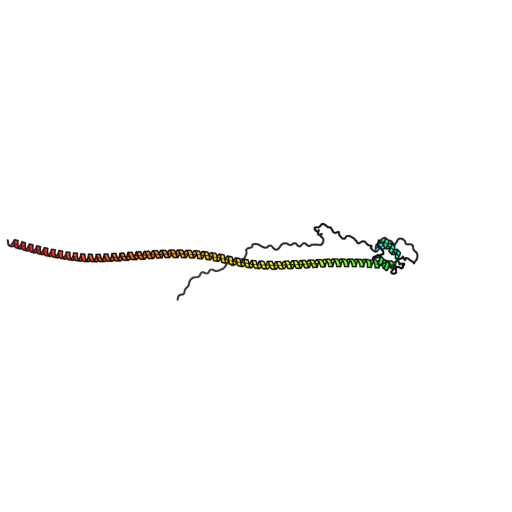-72.374 1.00 80.81 141 ASP A N 1
ATOM 1106 C CA . ASP A 1 141 ? 54.693 6.417 -72.422 1.00 80.81 141 ASP A CA 1
ATOM 1107 C C . ASP A 1 141 ? 53.369 5.673 -72.127 1.00 80.81 141 ASP A C 1
ATOM 1109 O O . ASP A 1 141 ? 52.474 6.232 -71.488 1.00 80.81 141 ASP A O 1
ATOM 1113 N N . CYS A 1 142 ? 53.241 4.409 -72.558 1.00 79.19 142 CYS A N 1
ATOM 1114 C CA . CYS A 1 142 ? 52.105 3.541 -72.225 1.00 79.19 142 CYS A CA 1
ATOM 1115 C C . CYS A 1 142 ? 52.103 3.150 -70.739 1.00 79.19 142 CYS A C 1
ATOM 1117 O O . CYS A 1 142 ? 51.109 3.389 -70.062 1.00 79.19 142 CYS A O 1
ATOM 1119 N N . GLU A 1 143 ? 53.224 2.658 -70.206 1.00 83.25 143 GLU A N 1
ATOM 1120 C CA . GLU A 1 143 ? 53.365 2.303 -68.783 1.00 83.25 143 GLU A CA 1
ATOM 1121 C C . GLU A 1 143 ? 53.128 3.509 -67.862 1.00 83.25 143 GLU A C 1
ATOM 1123 O O . GLU A 1 143 ? 52.446 3.411 -66.840 1.00 83.25 143 GLU A O 1
ATOM 1128 N N . SER A 1 144 ? 53.650 4.679 -68.244 1.00 87.88 144 SER A N 1
ATOM 1129 C CA . SER A 1 144 ? 53.420 5.929 -67.522 1.00 87.88 144 SER A CA 1
ATOM 1130 C C . SER A 1 144 ? 51.937 6.302 -67.509 1.00 87.88 144 SER A C 1
ATOM 1132 O O . SER A 1 144 ? 51.414 6.678 -66.460 1.00 87.88 144 SER A O 1
ATOM 1134 N N . ARG A 1 145 ? 51.238 6.155 -68.641 1.00 88.69 145 ARG A N 1
ATOM 1135 C CA . ARG A 1 145 ? 49.795 6.411 -68.741 1.00 88.69 145 ARG A CA 1
ATOM 1136 C C . ARG A 1 145 ? 48.973 5.423 -67.910 1.00 88.69 145 ARG A C 1
ATOM 1138 O O . ARG A 1 145 ? 48.064 5.860 -67.208 1.00 88.69 145 ARG A O 1
ATOM 1145 N N . ASP A 1 146 ? 49.305 4.138 -67.938 1.00 90.19 146 ASP A N 1
ATOM 1146 C CA . ASP A 1 146 ? 48.604 3.104 -67.165 1.00 90.19 146 ASP A CA 1
ATOM 1147 C C . ASP A 1 146 ? 48.786 3.310 -65.658 1.00 90.19 146 ASP A C 1
ATOM 1149 O O . ASP A 1 146 ? 47.831 3.205 -64.881 1.00 90.19 146 ASP A O 1
ATOM 1153 N N . MET A 1 147 ? 49.989 3.709 -65.239 1.00 93.81 147 MET A N 1
ATOM 1154 C CA . MET A 1 147 ? 50.258 4.111 -63.860 1.00 93.81 147 MET A CA 1
ATOM 1155 C C . MET A 1 147 ? 49.454 5.358 -63.467 1.00 93.81 147 MET A C 1
ATOM 1157 O O . MET A 1 147 ? 48.874 5.387 -62.382 1.00 93.81 147 MET A O 1
ATOM 1161 N N . ILE A 1 148 ? 49.377 6.377 -64.332 1.00 93.62 148 ILE A N 1
ATOM 1162 C CA . ILE A 1 148 ? 48.569 7.585 -64.083 1.00 93.62 148 ILE A CA 1
ATOM 1163 C C . ILE A 1 148 ? 47.088 7.225 -63.909 1.00 93.62 148 ILE A C 1
ATOM 1165 O O . ILE A 1 148 ? 46.462 7.706 -62.962 1.00 93.62 148 ILE A O 1
ATOM 1169 N N . ASN A 1 149 ? 46.545 6.356 -64.766 1.00 94.00 149 ASN A N 1
ATOM 1170 C CA . ASN A 1 149 ? 45.158 5.894 -64.677 1.00 94.00 149 ASN A CA 1
ATOM 1171 C C . ASN A 1 149 ? 44.913 5.112 -63.380 1.00 94.00 149 ASN A C 1
ATOM 1173 O O . ASN A 1 149 ? 43.994 5.435 -62.633 1.00 94.00 149 ASN A O 1
ATOM 1177 N N . THR A 1 150 ? 45.799 4.171 -63.043 1.00 95.81 150 THR A N 1
ATOM 1178 C CA . THR A 1 150 ? 45.706 3.388 -61.799 1.00 95.81 150 THR A CA 1
ATOM 1179 C C . THR A 1 150 ? 45.735 4.291 -60.564 1.00 95.81 150 THR A C 1
ATOM 1181 O O . THR A 1 150 ? 44.975 4.102 -59.615 1.00 95.81 150 THR A O 1
ATOM 1184 N N . VAL A 1 151 ? 46.592 5.317 -60.562 1.00 96.94 151 VAL A N 1
ATOM 1185 C CA . VAL A 1 151 ? 46.647 6.306 -59.477 1.00 96.94 151 VAL A CA 1
ATOM 1186 C C . VAL A 1 151 ? 45.356 7.125 -59.405 1.00 96.94 151 VAL A C 1
ATOM 1188 O O . VAL A 1 151 ? 44.905 7.433 -58.300 1.00 96.94 151 VAL A O 1
ATOM 1191 N N . ALA A 1 152 ? 44.754 7.484 -60.541 1.00 95.81 152 ALA A N 1
ATOM 1192 C CA . ALA A 1 152 ? 43.465 8.172 -60.568 1.00 95.81 152 ALA A CA 1
ATOM 1193 C C . ALA A 1 152 ? 42.349 7.293 -59.976 1.00 95.81 152 ALA A C 1
ATOM 1195 O O . ALA A 1 152 ? 41.641 7.750 -59.076 1.00 95.81 152 ALA A O 1
ATOM 1196 N N . ASP A 1 153 ? 42.261 6.024 -60.377 1.00 97.06 153 ASP A N 1
ATOM 1197 C CA . ASP A 1 153 ? 41.272 5.068 -59.860 1.00 97.06 153 ASP A CA 1
ATOM 1198 C C . ASP A 1 153 ? 41.420 4.854 -58.350 1.00 97.06 153 ASP A C 1
ATOM 1200 O O . ASP A 1 153 ? 40.444 4.931 -57.601 1.00 97.06 153 ASP A O 1
ATOM 1204 N N . LEU A 1 154 ? 42.655 4.673 -57.871 1.00 97.75 154 LEU A N 1
ATOM 1205 C CA . LEU A 1 154 ? 42.939 4.546 -56.440 1.00 97.75 154 LEU A CA 1
ATOM 1206 C C . LEU A 1 154 ? 42.563 5.811 -55.661 1.00 97.75 154 LEU A C 1
ATOM 1208 O O . LEU A 1 154 ? 42.031 5.713 -54.553 1.00 97.75 154 LEU A O 1
ATOM 1212 N N . ARG A 1 155 ? 42.803 7.004 -56.219 1.00 97.62 155 ARG A N 1
ATOM 1213 C CA . ARG A 1 155 ? 42.379 8.271 -55.598 1.00 97.62 155 ARG A CA 1
ATOM 1214 C C . ARG A 1 155 ? 40.860 8.372 -55.512 1.00 97.62 155 ARG A C 1
ATOM 1216 O O . ARG A 1 155 ? 40.356 8.770 -54.463 1.00 97.62 155 ARG A O 1
ATOM 1223 N N . HIS A 1 156 ? 40.143 7.987 -56.566 1.00 97.75 156 HIS A N 1
ATOM 1224 C CA . HIS A 1 156 ? 38.680 7.962 -56.566 1.00 97.75 156 HIS A CA 1
ATOM 1225 C C . HIS A 1 156 ? 38.125 6.962 -55.547 1.00 97.75 156 HIS A C 1
ATOM 1227 O O . HIS A 1 156 ? 37.255 7.324 -54.753 1.00 97.75 156 HIS A O 1
ATOM 1233 N N . ALA A 1 157 ? 38.667 5.743 -55.501 1.00 97.62 157 ALA A N 1
ATOM 1234 C CA . ALA A 1 157 ? 38.270 4.730 -54.526 1.00 97.62 157 ALA A CA 1
ATOM 1235 C C . ALA A 1 157 ? 38.531 5.191 -53.084 1.00 97.62 157 ALA A C 1
ATOM 1237 O O . ALA A 1 157 ? 37.656 5.067 -52.230 1.00 97.62 157 ALA A O 1
ATOM 1238 N N . ASN A 1 158 ? 39.699 5.780 -52.810 1.00 97.75 158 ASN A N 1
ATOM 1239 C CA . ASN A 1 158 ? 40.029 6.294 -51.480 1.00 97.75 158 ASN A CA 1
ATOM 1240 C C . ASN A 1 158 ? 39.115 7.460 -51.069 1.00 97.75 158 ASN A C 1
ATOM 1242 O O . ASN A 1 158 ? 38.647 7.509 -49.934 1.00 97.75 158 ASN A O 1
ATOM 1246 N N . HIS A 1 159 ? 38.807 8.374 -51.994 1.00 98.06 159 HIS A N 1
ATOM 1247 C CA . HIS A 1 159 ? 37.847 9.446 -51.734 1.00 98.06 159 HIS A CA 1
ATOM 1248 C C . HIS A 1 159 ? 36.456 8.886 -51.397 1.00 98.06 159 HIS A C 1
ATOM 1250 O O . HIS A 1 159 ? 35.893 9.250 -50.368 1.00 98.06 159 HIS A O 1
ATOM 1256 N N . SER A 1 160 ? 35.956 7.930 -52.187 1.00 98.38 160 SER A N 1
ATOM 1257 C CA . SER A 1 160 ? 34.668 7.274 -51.930 1.00 98.38 160 SER A CA 1
ATOM 1258 C C . SER A 1 160 ? 34.644 6.529 -50.587 1.00 98.38 160 SER A C 1
ATOM 1260 O O . SER A 1 160 ? 33.696 6.674 -49.816 1.00 98.38 160 SER A O 1
ATOM 1262 N N . LEU A 1 161 ? 35.711 5.795 -50.248 1.00 98.19 161 LEU A N 1
ATOM 1263 C CA . LEU A 1 161 ? 35.856 5.145 -48.940 1.00 98.19 161 LEU A CA 1
ATOM 1264 C C . LEU A 1 161 ? 35.893 6.164 -47.795 1.00 98.19 161 LEU A C 1
ATOM 1266 O O . LEU A 1 161 ? 35.326 5.916 -46.735 1.00 98.19 161 LEU A O 1
ATOM 1270 N N . SER A 1 162 ? 36.530 7.319 -47.991 1.00 98.25 162 SER A N 1
ATOM 1271 C CA . SER A 1 162 ? 36.560 8.397 -47.000 1.00 98.25 162 SER A CA 1
ATOM 1272 C C . SER A 1 162 ? 35.163 8.972 -46.737 1.00 98.25 162 SER A C 1
ATOM 1274 O O . SER A 1 162 ? 34.787 9.162 -45.577 1.00 98.25 162 SER A O 1
ATOM 1276 N N . GLU A 1 163 ? 34.357 9.174 -47.782 1.00 98.31 163 GLU A N 1
ATOM 1277 C CA . GLU A 1 163 ? 32.962 9.611 -47.649 1.00 98.31 163 GLU A CA 1
ATOM 1278 C C . GLU A 1 163 ? 32.099 8.565 -46.936 1.00 98.31 163 GLU A C 1
ATOM 1280 O O . GLU A 1 163 ? 31.345 8.903 -46.017 1.00 98.31 163 GLU A O 1
ATOM 1285 N N . GLN A 1 164 ? 32.247 7.287 -47.299 1.00 98.12 164 GLN A N 1
ATOM 1286 C CA . GLN A 1 164 ? 31.565 6.184 -46.620 1.00 98.12 164 GLN A CA 1
ATOM 1287 C C . GLN A 1 164 ? 31.964 6.103 -45.144 1.00 98.12 164 GLN A C 1
ATOM 1289 O O . GLN A 1 164 ? 31.089 6.014 -44.284 1.00 98.12 164 GLN A O 1
ATOM 1294 N N . ASN A 1 165 ? 33.256 6.219 -44.829 1.00 98.00 165 ASN A N 1
ATOM 1295 C CA . ASN A 1 165 ? 33.747 6.261 -43.452 1.00 98.00 165 ASN A CA 1
ATOM 1296 C C . ASN A 1 165 ? 33.141 7.441 -42.679 1.00 98.00 165 ASN A C 1
ATOM 1298 O O . ASN A 1 165 ? 32.695 7.264 -41.547 1.00 98.00 165 ASN A O 1
ATOM 1302 N N . SER A 1 166 ? 33.049 8.628 -43.289 1.00 98.38 166 SER A N 1
ATOM 1303 C CA . SER A 1 166 ? 32.394 9.789 -42.670 1.00 98.38 166 SER A CA 1
ATOM 1304 C C . SER A 1 166 ? 30.904 9.544 -42.405 1.00 98.38 166 SER A C 1
ATOM 1306 O O . SER A 1 166 ? 30.390 9.913 -41.347 1.00 98.38 166 SER A O 1
ATOM 1308 N N . SER A 1 167 ? 30.203 8.900 -43.342 1.00 98.56 167 SER A N 1
ATOM 1309 C CA . SER A 1 167 ? 28.793 8.534 -43.184 1.00 98.56 167 SER A CA 1
ATOM 1310 C C . SER A 1 167 ? 28.588 7.518 -42.055 1.00 98.56 167 SER A C 1
ATOM 1312 O O . SER A 1 167 ? 27.716 7.712 -41.206 1.00 98.56 167 SER A O 1
ATOM 1314 N N . LEU A 1 168 ? 29.432 6.483 -41.994 1.00 98.56 168 LEU A N 1
ATOM 1315 C CA . LEU A 1 168 ? 29.392 5.464 -40.946 1.00 98.56 168 LEU A CA 1
ATOM 1316 C C . LEU A 1 168 ? 29.668 6.054 -39.561 1.00 98.56 168 LEU A C 1
ATOM 1318 O O . LEU A 1 168 ? 28.939 5.733 -38.627 1.00 98.56 168 LEU A O 1
ATOM 1322 N N . ILE A 1 169 ? 30.650 6.953 -39.430 1.00 98.50 169 ILE A N 1
ATOM 1323 C CA . ILE A 1 169 ? 30.941 7.639 -38.161 1.00 98.50 169 ILE A CA 1
ATOM 1324 C C . ILE A 1 169 ? 29.695 8.373 -37.650 1.00 98.50 169 ILE A C 1
ATOM 1326 O O . ILE A 1 169 ? 29.281 8.151 -36.516 1.00 98.50 169 ILE A O 1
ATOM 1330 N N . LYS A 1 170 ? 29.026 9.158 -38.503 1.00 98.56 170 LYS A N 1
ATOM 1331 C CA . LYS A 1 170 ? 27.793 9.873 -38.122 1.00 98.56 170 LYS A CA 1
ATOM 1332 C C . LYS A 1 170 ? 26.661 8.924 -37.720 1.00 98.56 170 LYS A C 1
ATOM 1334 O O . LYS A 1 170 ? 25.892 9.229 -36.811 1.00 98.56 170 LYS A O 1
ATOM 1339 N N . ALA A 1 171 ? 26.534 7.784 -38.399 1.00 98.25 171 ALA A N 1
ATOM 1340 C CA . ALA A 1 171 ? 25.526 6.780 -38.065 1.00 98.25 171 ALA A CA 1
ATOM 1341 C C . ALA A 1 171 ? 25.801 6.119 -36.703 1.00 98.25 171 ALA A C 1
ATOM 1343 O O . ALA A 1 171 ? 24.864 5.902 -35.932 1.00 98.25 171 ALA A O 1
ATOM 1344 N N . VAL A 1 172 ? 27.071 5.840 -36.392 1.00 98.50 172 VAL A N 1
ATOM 1345 C CA . VAL A 1 172 ? 27.499 5.318 -35.085 1.00 98.50 172 VAL A CA 1
ATOM 1346 C C . VAL A 1 172 ? 27.231 6.343 -33.985 1.00 98.50 172 VAL A C 1
ATOM 1348 O O . VAL A 1 172 ? 26.559 6.005 -33.016 1.00 98.50 172 VAL A O 1
ATOM 1351 N N . GLU A 1 173 ? 27.627 7.604 -34.172 1.00 98.25 173 GLU A N 1
ATOM 1352 C CA . GLU A 1 173 ? 27.361 8.686 -33.210 1.00 98.25 173 GLU A CA 1
ATOM 1353 C C . GLU A 1 173 ? 25.858 8.851 -32.927 1.00 98.25 173 GLU A C 1
ATOM 1355 O O . GLU A 1 173 ? 25.437 8.971 -31.775 1.00 98.25 173 GLU A O 1
ATOM 1360 N N . ALA A 1 174 ? 25.019 8.798 -33.968 1.00 98.44 174 ALA A N 1
ATOM 1361 C CA . ALA A 1 174 ? 23.567 8.859 -33.811 1.00 98.44 174 ALA A CA 1
ATOM 1362 C C . ALA A 1 174 ? 23.003 7.644 -33.051 1.00 98.44 174 ALA A C 1
ATOM 1364 O O . ALA A 1 174 ? 22.056 7.786 -32.272 1.00 98.44 174 ALA A O 1
ATOM 1365 N N . CYS A 1 175 ? 23.566 6.452 -33.269 1.00 98.12 175 CYS A N 1
ATOM 1366 C CA . CYS A 1 175 ? 23.196 5.240 -32.542 1.00 98.12 175 CYS A CA 1
ATOM 1367 C C . CYS A 1 175 ? 23.599 5.326 -31.061 1.00 98.12 175 CYS A C 1
ATOM 1369 O O . CYS A 1 175 ? 22.788 5.014 -30.186 1.00 98.12 175 CYS A O 1
ATOM 1371 N N . ASP A 1 176 ? 24.806 5.813 -30.772 1.00 98.25 176 ASP A N 1
ATOM 1372 C CA . ASP A 1 176 ? 25.323 5.976 -29.411 1.00 98.25 176 ASP A CA 1
ATOM 1373 C C . ASP A 1 176 ? 24.490 6.979 -28.607 1.00 98.25 176 ASP A C 1
ATOM 1375 O O . ASP A 1 176 ? 24.092 6.690 -27.476 1.00 98.25 176 ASP A O 1
ATOM 1379 N N . GLU A 1 177 ? 24.117 8.108 -29.213 1.00 98.50 177 GLU A N 1
ATOM 1380 C CA . GLU A 1 177 ? 23.209 9.082 -28.600 1.00 98.50 177 GLU A CA 1
ATOM 1381 C C . GLU A 1 177 ? 21.852 8.443 -28.254 1.00 98.50 177 GLU A C 1
ATOM 1383 O O . GLU A 1 177 ? 21.312 8.623 -27.158 1.00 98.50 177 GLU A O 1
ATOM 1388 N N . LYS A 1 178 ? 21.301 7.618 -29.152 1.00 98.50 178 LYS A N 1
ATOM 1389 C CA . LYS A 1 178 ? 20.060 6.879 -28.875 1.00 98.50 178 LYS A CA 1
ATOM 1390 C C . LYS A 1 178 ? 20.231 5.849 -27.764 1.00 98.50 178 LYS A C 1
ATOM 1392 O O . LYS A 1 178 ? 19.327 5.698 -26.941 1.00 98.50 178 LYS A O 1
ATOM 1397 N N . ASN A 1 179 ? 21.370 5.172 -27.701 1.00 97.94 179 ASN A N 1
ATOM 1398 C CA . ASN A 1 179 ? 21.672 4.208 -26.648 1.00 97.94 179 ASN A CA 1
ATOM 1399 C C . ASN A 1 179 ? 21.767 4.889 -25.268 1.00 97.94 179 ASN A C 1
ATOM 1401 O O . ASN A 1 179 ? 21.187 4.405 -24.288 1.00 97.94 179 ASN A O 1
ATOM 1405 N N . LEU A 1 180 ? 22.400 6.065 -25.195 1.00 98.56 180 LEU A N 1
ATOM 1406 C CA . LEU A 1 180 ? 22.434 6.897 -23.986 1.00 98.56 180 LEU A CA 1
ATOM 1407 C C . LEU A 1 180 ? 21.024 7.322 -23.549 1.00 98.56 180 LEU A C 1
ATOM 1409 O O . LEU A 1 180 ? 20.666 7.163 -22.376 1.00 98.56 180 LEU A O 1
ATOM 1413 N N . GLN A 1 181 ? 20.192 7.785 -24.489 1.00 98.56 181 GLN A N 1
ATOM 1414 C CA . GLN A 1 181 ? 18.795 8.156 -24.221 1.00 98.56 181 GLN A CA 1
ATOM 1415 C C . GLN A 1 181 ? 17.978 6.973 -23.679 1.00 98.56 181 GLN A C 1
ATOM 1417 O O . GLN A 1 181 ? 17.291 7.100 -22.659 1.00 98.56 181 GLN A O 1
ATOM 1422 N N . LEU A 1 182 ? 18.076 5.803 -24.317 1.00 98.69 182 LEU A N 1
ATOM 1423 C CA . LEU A 1 182 ? 17.386 4.588 -23.872 1.00 98.69 182 LEU A CA 1
ATOM 1424 C C . LEU A 1 182 ? 17.857 4.151 -22.482 1.00 98.69 182 LEU A C 1
ATOM 1426 O O . LEU A 1 182 ? 17.033 3.828 -21.625 1.00 98.69 182 LEU A O 1
ATOM 1430 N N . THR A 1 183 ? 19.161 4.211 -22.216 1.00 98.50 183 THR A N 1
ATOM 1431 C CA . THR A 1 183 ? 19.738 3.883 -20.904 1.00 98.50 183 THR A CA 1
ATOM 1432 C C . THR A 1 183 ? 19.205 4.806 -19.800 1.00 98.50 183 THR A C 1
ATOM 1434 O O . THR A 1 183 ? 18.870 4.346 -18.696 1.00 98.50 183 THR A O 1
ATOM 1437 N N . ALA A 1 184 ? 19.063 6.102 -20.089 1.00 98.56 184 ALA A N 1
ATOM 1438 C CA . ALA A 1 184 ? 18.494 7.072 -19.158 1.00 98.56 184 ALA A CA 1
ATOM 1439 C C . ALA A 1 184 ? 17.007 6.793 -18.863 1.00 98.56 184 ALA A C 1
ATOM 1441 O O . ALA A 1 184 ? 16.598 6.787 -17.693 1.00 98.56 184 ALA A O 1
ATOM 1442 N N . GLU A 1 185 ? 16.203 6.499 -19.889 1.00 98.62 185 GLU A N 1
ATOM 1443 C CA . GLU A 1 185 ? 14.784 6.163 -19.714 1.00 98.62 185 GLU A CA 1
ATOM 1444 C C . GLU A 1 185 ? 14.592 4.831 -18.976 1.00 98.62 185 GLU A C 1
ATOM 1446 O O . GLU A 1 185 ? 13.783 4.767 -18.048 1.00 98.62 185 GLU A O 1
ATOM 1451 N N . VAL A 1 186 ? 15.394 3.800 -19.265 1.00 98.56 186 VAL A N 1
ATOM 1452 C CA . VAL A 1 186 ? 15.390 2.537 -18.501 1.00 98.56 186 VAL A CA 1
ATOM 1453 C C . VAL A 1 186 ? 15.686 2.799 -17.024 1.00 98.56 186 VAL A C 1
ATOM 1455 O O . VAL A 1 186 ? 14.967 2.320 -16.143 1.00 98.56 186 VAL A O 1
ATOM 1458 N N . SER A 1 187 ? 16.693 3.620 -16.725 1.00 98.38 187 SER A N 1
ATOM 1459 C CA . SER A 1 187 ? 17.054 3.978 -15.347 1.00 98.38 187 SER A CA 1
ATOM 1460 C C . SER A 1 187 ? 15.942 4.757 -14.631 1.00 98.38 187 SER A C 1
ATOM 1462 O O . SER A 1 187 ? 15.677 4.554 -13.440 1.00 98.38 187 SER A O 1
ATOM 1464 N N . LYS A 1 188 ? 15.248 5.646 -15.343 1.00 98.69 188 LYS A N 1
ATOM 1465 C CA . LYS A 1 188 ? 14.095 6.406 -14.836 1.00 98.69 188 LYS A CA 1
ATOM 1466 C C . LYS A 1 188 ? 12.886 5.509 -14.580 1.00 98.69 188 LYS A C 1
ATOM 1468 O O . LYS A 1 188 ? 12.295 5.599 -13.502 1.00 98.69 188 LYS A O 1
ATOM 1473 N N . LEU A 1 189 ? 12.546 4.625 -15.514 1.00 98.50 189 LEU A N 1
ATOM 1474 C CA . LEU A 1 189 ? 11.458 3.659 -15.358 1.00 98.50 189 LEU A CA 1
ATOM 1475 C C . LEU A 1 189 ? 11.738 2.683 -14.214 1.00 98.50 189 LEU A C 1
ATOM 1477 O O . LEU A 1 189 ? 10.854 2.449 -13.393 1.00 98.50 189 LEU A O 1
ATOM 1481 N N . LYS A 1 190 ? 12.982 2.214 -14.066 1.00 98.75 190 LYS A N 1
ATOM 1482 C CA . LYS A 1 190 ? 13.396 1.366 -12.940 1.00 98.75 190 LYS A CA 1
ATOM 1483 C C . LYS A 1 190 ? 13.173 2.055 -11.591 1.00 98.75 190 LYS A C 1
ATOM 1485 O O . LYS A 1 190 ? 12.626 1.445 -10.676 1.00 98.75 190 LYS A O 1
ATOM 1490 N N . ARG A 1 191 ? 13.523 3.341 -11.463 1.00 98.38 191 ARG A N 1
ATOM 1491 C CA . ARG A 1 191 ? 13.237 4.124 -10.243 1.00 98.38 191 ARG A CA 1
ATOM 1492 C C . ARG A 1 191 ? 11.735 4.263 -9.979 1.00 98.38 191 ARG A C 1
ATOM 1494 O O . ARG A 1 191 ? 11.314 4.104 -8.833 1.00 98.38 191 ARG A O 1
ATOM 1501 N N . LYS A 1 192 ? 10.931 4.525 -11.017 1.00 98.50 192 LYS A N 1
ATOM 1502 C CA . LYS A 1 192 ? 9.465 4.607 -10.897 1.00 98.50 192 LYS A CA 1
ATOM 1503 C C . LYS A 1 192 ? 8.858 3.281 -10.435 1.00 98.50 192 LYS A C 1
ATOM 1505 O O . LYS A 1 192 ? 8.077 3.294 -9.490 1.00 98.50 192 LYS A O 1
ATOM 1510 N N . LEU A 1 193 ? 9.271 2.163 -11.031 1.00 98.50 193 LEU A N 1
ATOM 1511 C CA . LEU A 1 193 ? 8.810 0.827 -10.655 1.00 98.50 193 LEU A CA 1
ATOM 1512 C C . LEU A 1 193 ? 9.135 0.518 -9.188 1.00 98.50 193 LEU A C 1
ATOM 1514 O O . LEU A 1 193 ? 8.235 0.198 -8.420 1.00 98.50 193 LEU A O 1
ATOM 1518 N N . MET A 1 194 ? 10.387 0.722 -8.764 1.00 98.12 194 MET A N 1
ATOM 1519 C CA . MET A 1 194 ? 10.795 0.497 -7.369 1.00 98.12 194 MET A CA 1
ATOM 1520 C C . MET A 1 194 ? 10.010 1.370 -6.376 1.00 98.12 194 MET A C 1
ATOM 1522 O O . MET A 1 194 ? 9.679 0.925 -5.277 1.00 98.12 194 MET A O 1
ATOM 1526 N N . SER A 1 195 ? 9.713 2.620 -6.742 1.00 97.69 195 SER A N 1
ATOM 1527 C CA . SER A 1 195 ? 8.878 3.514 -5.930 1.00 97.69 195 SER A CA 1
ATOM 1528 C C . SER A 1 195 ? 7.434 3.008 -5.836 1.00 97.69 195 SER A C 1
ATOM 1530 O O . SER A 1 195 ? 6.877 2.910 -4.741 1.00 97.69 195 SER A O 1
ATOM 1532 N N . GLN A 1 196 ? 6.848 2.613 -6.968 1.00 97.81 196 GLN A N 1
ATOM 1533 C CA . GLN A 1 196 ? 5.482 2.097 -7.042 1.00 97.81 196 GLN A CA 1
ATOM 1534 C C . GLN A 1 196 ? 5.318 0.780 -6.273 1.00 97.81 196 GLN A C 1
ATOM 1536 O O . GLN A 1 196 ? 4.336 0.609 -5.552 1.00 97.81 196 GLN A O 1
ATOM 1541 N N . GLU A 1 197 ? 6.291 -0.126 -6.352 1.00 98.06 197 GLU A N 1
ATOM 1542 C CA . GLU A 1 197 ? 6.298 -1.368 -5.574 1.00 98.06 197 GLU A CA 1
ATOM 1543 C C . GLU A 1 197 ? 6.316 -1.097 -4.065 1.00 98.06 197 GLU A C 1
ATOM 1545 O O . GLU A 1 197 ? 5.576 -1.733 -3.311 1.00 98.06 197 GLU A O 1
ATOM 1550 N N . ARG A 1 198 ? 7.120 -0.128 -3.605 1.00 97.62 198 ARG A N 1
ATOM 1551 C CA . ARG A 1 198 ? 7.139 0.290 -2.192 1.00 97.62 198 ARG A CA 1
ATOM 1552 C C . ARG A 1 198 ? 5.797 0.879 -1.766 1.00 97.62 198 ARG A C 1
ATOM 1554 O O . ARG A 1 198 ? 5.280 0.491 -0.719 1.00 97.62 198 ARG A O 1
ATOM 1561 N N . ALA A 1 199 ? 5.216 1.759 -2.581 1.00 98.06 199 ALA A N 1
ATOM 1562 C CA . ALA A 1 199 ? 3.901 2.339 -2.320 1.00 98.06 199 ALA A CA 1
ATOM 1563 C C . ALA A 1 199 ? 2.815 1.255 -2.224 1.00 98.06 199 ALA A C 1
ATOM 1565 O O . ALA A 1 199 ? 2.023 1.264 -1.283 1.00 98.06 199 ALA A O 1
ATOM 1566 N N . CYS A 1 200 ? 2.834 0.269 -3.127 1.00 98.12 200 CYS A N 1
ATOM 1567 C CA . CYS A 1 200 ? 1.903 -0.857 -3.112 1.00 98.12 200 CYS A CA 1
ATOM 1568 C C . CYS A 1 200 ? 2.048 -1.703 -1.834 1.00 98.12 200 CYS A C 1
ATOM 1570 O O . CYS A 1 200 ? 1.053 -2.008 -1.176 1.00 98.12 200 CYS A O 1
ATOM 1572 N N . ARG A 1 201 ? 3.281 -2.012 -1.405 1.00 98.25 201 ARG A N 1
ATOM 1573 C CA . ARG A 1 201 ? 3.526 -2.726 -0.136 1.00 98.25 201 ARG A CA 1
ATOM 1574 C C . ARG A 1 201 ? 2.956 -1.963 1.060 1.00 98.25 201 ARG A C 1
ATOM 1576 O O . ARG A 1 201 ? 2.212 -2.546 1.848 1.00 98.25 201 ARG A O 1
ATOM 1583 N N . ILE A 1 202 ? 3.238 -0.664 1.160 1.00 98.00 202 ILE A N 1
ATOM 1584 C CA . ILE A 1 202 ? 2.713 0.192 2.236 1.00 98.00 202 ILE A CA 1
ATOM 1585 C C . ILE A 1 202 ? 1.180 0.222 2.202 1.00 98.00 202 ILE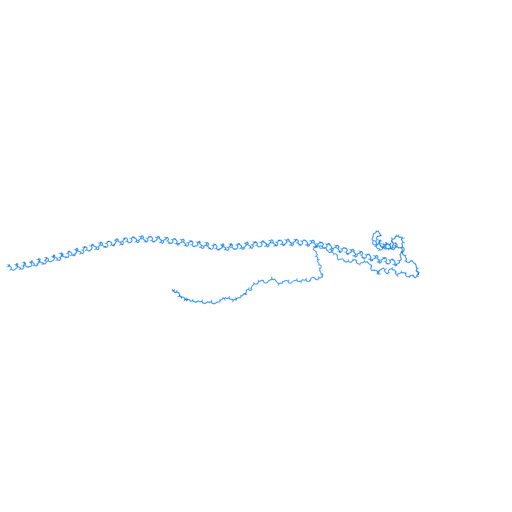 A C 1
ATOM 1587 O O . ILE A 1 202 ? 0.537 0.059 3.237 1.00 98.00 202 ILE A O 1
ATOM 1591 N N . GLN A 1 203 ? 0.579 0.344 1.018 1.00 98.19 203 GLN A N 1
ATOM 1592 C CA . GLN A 1 203 ? -0.872 0.331 0.849 1.00 98.19 203 GLN A CA 1
ATOM 1593 C C . GLN A 1 203 ? -1.496 -0.986 1.331 1.00 98.19 203 GLN A C 1
ATOM 1595 O O . GLN A 1 203 ? -2.492 -0.963 2.053 1.00 98.19 203 GLN A O 1
ATOM 1600 N N . THR A 1 204 ? -0.909 -2.138 0.989 1.00 98.06 204 THR A N 1
ATOM 1601 C CA . THR A 1 204 ? -1.420 -3.438 1.459 1.00 98.06 204 THR A CA 1
ATOM 1602 C C . THR A 1 204 ? -1.348 -3.580 2.978 1.00 98.06 204 THR A C 1
ATOM 1604 O O . THR A 1 204 ? -2.291 -4.091 3.582 1.00 98.06 204 THR A O 1
ATOM 1607 N N . TYR A 1 205 ? -0.274 -3.095 3.607 1.00 98.38 205 TYR A N 1
ATOM 1608 C CA . TYR A 1 205 ? -0.124 -3.102 5.061 1.00 98.38 205 TYR A CA 1
ATOM 1609 C C . TYR A 1 205 ? -1.139 -2.175 5.741 1.00 98.38 205 TYR A C 1
ATOM 1611 O O . TYR A 1 205 ? -1.855 -2.603 6.645 1.00 98.38 205 TYR A O 1
ATOM 1619 N N . ASN A 1 206 ? -1.294 -0.948 5.238 1.00 98.25 206 ASN A N 1
ATOM 1620 C CA . ASN A 1 206 ? -2.286 0.003 5.740 1.00 98.25 206 ASN A CA 1
ATOM 1621 C C . ASN A 1 206 ? -3.715 -0.540 5.623 1.00 98.25 206 ASN A C 1
ATOM 1623 O O . ASN A 1 206 ? -4.511 -0.371 6.542 1.00 98.25 206 ASN A O 1
ATOM 1627 N N . ASN A 1 207 ? -4.041 -1.243 4.536 1.00 98.38 207 ASN A N 1
ATOM 1628 C CA . ASN A 1 207 ? -5.350 -1.876 4.373 1.00 98.38 207 ASN A CA 1
ATOM 1629 C C . ASN A 1 207 ? -5.605 -2.979 5.412 1.00 98.38 207 ASN A C 1
ATOM 1631 O O . ASN A 1 207 ? -6.737 -3.117 5.874 1.00 98.38 207 ASN A O 1
ATOM 1635 N N . LYS A 1 208 ? -4.580 -3.754 5.792 1.00 98.56 208 LYS A N 1
ATOM 1636 C CA . LYS A 1 208 ? -4.695 -4.760 6.864 1.00 98.56 208 LYS A CA 1
ATOM 1637 C C . LYS A 1 208 ? -4.934 -4.092 8.215 1.00 98.56 208 LYS A C 1
ATOM 1639 O O . LYS A 1 208 ? -5.933 -4.393 8.860 1.00 98.56 208 LYS A O 1
ATOM 1644 N N . LEU A 1 209 ? -4.102 -3.110 8.570 1.00 98.44 209 LEU A N 1
ATOM 1645 C CA . LEU A 1 209 ? -4.269 -2.347 9.808 1.00 98.44 209 LEU A CA 1
ATOM 1646 C C . LEU A 1 209 ? -5.622 -1.635 9.876 1.00 98.44 209 LEU A C 1
ATOM 1648 O O . LEU A 1 209 ? -6.225 -1.558 10.941 1.00 98.44 209 LEU A O 1
ATOM 1652 N N . LYS A 1 210 ? -6.131 -1.114 8.755 1.00 98.50 210 LYS A N 1
ATOM 1653 C CA . LYS A 1 210 ? -7.450 -0.473 8.710 1.00 98.50 210 LYS A CA 1
ATOM 1654 C C . LYS A 1 210 ? -8.566 -1.456 9.075 1.00 98.50 210 LYS A C 1
ATOM 1656 O O . LYS A 1 210 ? -9.403 -1.116 9.906 1.00 98.50 210 LYS A O 1
ATOM 1661 N N . LYS A 1 211 ? -8.537 -2.671 8.516 1.00 98.56 211 LYS A N 1
ATOM 1662 C CA . LYS A 1 211 ? -9.508 -3.732 8.836 1.00 98.56 211 LYS A CA 1
ATOM 1663 C C . LYS A 1 211 ? -9.417 -4.175 10.296 1.00 98.56 211 LYS A C 1
ATOM 1665 O O . LYS A 1 211 ? -10.444 -4.336 10.944 1.00 98.56 211 LYS A O 1
ATOM 1670 N N . GLU A 1 212 ? -8.205 -4.334 10.826 1.00 98.50 212 GLU A N 1
ATOM 1671 C CA . GLU A 1 212 ? -7.996 -4.662 12.243 1.00 98.50 212 GLU A CA 1
ATOM 1672 C C . GLU A 1 212 ? -8.544 -3.557 13.157 1.00 98.50 212 GLU A C 1
ATOM 1674 O O . GLU A 1 212 ? -9.276 -3.847 14.099 1.00 98.50 212 GLU A O 1
ATOM 1679 N N . ASN A 1 213 ? -8.288 -2.286 12.834 1.00 98.31 213 ASN A N 1
ATOM 1680 C CA . ASN A 1 213 ? -8.844 -1.151 13.572 1.00 98.31 213 ASN A CA 1
ATOM 1681 C C . ASN A 1 213 ? -10.379 -1.098 13.518 1.00 98.31 213 ASN A C 1
ATOM 1683 O O . ASN A 1 213 ? -11.013 -0.758 14.513 1.00 98.31 213 ASN A O 1
ATOM 1687 N N . GLU A 1 214 ? -10.990 -1.412 12.374 1.00 98.69 214 GLU A N 1
ATOM 1688 C CA . GLU A 1 214 ? -12.452 -1.501 12.241 1.00 98.69 214 GLU A CA 1
ATOM 1689 C C . GLU A 1 214 ? -13.028 -2.643 13.094 1.00 98.69 214 GLU A C 1
ATOM 1691 O O . GLU A 1 214 ? -14.014 -2.435 13.800 1.00 98.69 214 GLU A O 1
ATOM 1696 N N . CYS A 1 215 ? -12.375 -3.809 13.107 1.00 98.56 215 CYS A N 1
ATOM 1697 C CA . CYS A 1 215 ? -12.771 -4.947 13.941 1.00 98.56 215 CYS A CA 1
ATOM 1698 C C . CYS A 1 215 ? -12.664 -4.632 15.441 1.00 98.56 215 CYS A C 1
ATOM 1700 O O . CYS A 1 215 ? -13.588 -4.919 16.201 1.00 98.56 215 CYS A O 1
ATOM 1702 N N . LEU A 1 216 ? -11.559 -4.014 15.869 1.00 98.75 216 LEU A N 1
ATOM 1703 C CA . LEU A 1 216 ? -11.357 -3.624 17.265 1.00 98.75 216 LEU A CA 1
ATOM 1704 C C . LEU A 1 216 ? -12.380 -2.575 17.712 1.00 98.75 216 LEU A C 1
ATOM 1706 O O . LEU A 1 216 ? -12.913 -2.684 18.812 1.00 98.75 216 LEU A O 1
ATOM 1710 N N . ARG A 1 217 ? -12.717 -1.600 16.856 1.00 98.75 217 ARG A N 1
ATOM 1711 C CA . ARG A 1 217 ? -13.787 -0.632 17.153 1.00 98.75 217 ARG A CA 1
ATOM 1712 C C . ARG A 1 217 ? -15.137 -1.313 17.366 1.00 98.75 217 ARG A C 1
ATOM 1714 O O . ARG A 1 217 ? -15.811 -0.997 18.339 1.00 98.75 217 ARG A O 1
ATOM 1721 N N . ALA A 1 218 ? -15.505 -2.265 16.509 1.00 98.62 218 ALA A N 1
ATOM 1722 C CA . ALA A 1 218 ? -16.745 -3.022 16.677 1.00 98.62 218 ALA A CA 1
ATOM 1723 C C . ALA A 1 218 ? -16.749 -3.839 17.984 1.00 98.62 218 ALA A C 1
ATOM 1725 O O . ALA A 1 218 ? -17.759 -3.894 18.680 1.00 98.62 218 ALA A O 1
ATOM 1726 N N . GLN A 1 219 ? -15.610 -4.433 18.355 1.00 98.75 219 GLN A N 1
ATOM 1727 C CA . GLN A 1 219 ? -15.479 -5.162 19.617 1.00 98.75 219 GLN A CA 1
ATOM 1728 C C . GLN A 1 219 ? -15.631 -4.247 20.840 1.00 98.75 219 GLN A C 1
ATOM 1730 O O . GLN A 1 219 ? -16.300 -4.627 21.800 1.00 98.75 219 GLN A O 1
ATOM 1735 N N . ILE A 1 220 ? -15.032 -3.053 20.809 1.00 98.69 220 ILE A N 1
ATOM 1736 C CA . ILE A 1 220 ? -15.178 -2.053 21.877 1.00 98.69 220 ILE A CA 1
ATOM 1737 C C . ILE A 1 220 ? -16.649 -1.664 22.033 1.00 98.69 220 ILE A C 1
ATOM 1739 O O . ILE A 1 220 ? -17.160 -1.709 23.147 1.00 98.69 220 ILE A O 1
ATOM 1743 N N . GLN A 1 221 ? -17.347 -1.394 20.928 1.00 98.69 221 GLN A N 1
ATOM 1744 C CA . GLN A 1 221 ? -18.763 -1.031 20.955 1.00 98.69 221 GLN A CA 1
ATOM 1745 C C . GLN A 1 221 ? -19.634 -2.121 21.608 1.00 98.69 221 GLN A C 1
ATOM 1747 O O . GLN A 1 221 ? -20.462 -1.824 22.465 1.00 98.69 221 GLN A O 1
ATOM 1752 N N . LEU A 1 222 ? -19.406 -3.398 21.281 1.00 98.69 222 LEU A N 1
ATOM 1753 C CA . LEU A 1 222 ? -20.137 -4.508 21.909 1.00 98.69 222 LEU A CA 1
ATOM 1754 C C . LEU A 1 222 ? -19.870 -4.615 23.419 1.00 98.69 222 LEU A C 1
ATOM 1756 O O . LEU A 1 222 ? -20.775 -4.950 24.188 1.00 98.69 222 LEU A O 1
ATOM 1760 N N . LEU A 1 223 ? -18.637 -4.344 23.856 1.00 98.62 223 LEU A N 1
ATOM 1761 C CA . LEU A 1 223 ? -18.290 -4.326 25.280 1.00 98.62 223 LEU A CA 1
ATOM 1762 C C . LEU A 1 223 ? -18.939 -3.143 26.008 1.00 98.62 223 LEU A C 1
ATOM 1764 O O . LEU A 1 223 ? -19.395 -3.307 27.139 1.00 98.62 223 LEU A O 1
ATOM 1768 N N . GLU A 1 224 ? -19.007 -1.975 25.373 1.00 98.69 224 GLU A N 1
ATOM 1769 C CA . GLU A 1 224 ? -19.701 -0.798 25.905 1.00 98.69 224 GLU A CA 1
ATOM 1770 C C . GLU A 1 224 ? -21.201 -1.073 26.083 1.00 98.69 224 GLU A C 1
ATOM 1772 O O . GLU A 1 224 ? -21.730 -0.865 27.177 1.00 98.69 224 GLU A O 1
ATOM 1777 N N . GLU A 1 225 ? -21.861 -1.652 25.077 1.00 98.75 225 GLU A N 1
ATOM 1778 C CA . GLU A 1 225 ? -23.277 -2.046 25.149 1.00 98.75 225 GLU A CA 1
ATOM 1779 C C . GLU A 1 225 ? -23.541 -3.090 26.251 1.00 98.75 225 GLU A C 1
ATOM 1781 O O . GLU A 1 225 ? -24.538 -3.015 26.978 1.00 98.75 225 GLU A O 1
ATOM 1786 N N . ALA A 1 226 ? -22.655 -4.078 26.406 1.00 98.56 226 ALA A N 1
ATOM 1787 C CA . ALA A 1 226 ? -22.765 -5.078 27.469 1.00 98.56 226 ALA A CA 1
ATOM 1788 C C . ALA A 1 226 ? -22.588 -4.458 28.866 1.00 98.56 226 ALA A C 1
ATOM 1790 O O . ALA A 1 226 ? -23.342 -4.778 29.789 1.00 98.56 226 ALA A O 1
ATOM 1791 N N . ASN A 1 227 ? -21.628 -3.543 29.020 1.00 98.44 227 ASN A N 1
ATOM 1792 C CA . ASN A 1 227 ? -21.404 -2.818 30.270 1.00 98.44 227 ASN A CA 1
ATOM 1793 C C . ASN A 1 227 ? -22.597 -1.932 30.637 1.00 98.44 227 ASN A C 1
ATOM 1795 O O . ASN A 1 227 ? -22.969 -1.865 31.811 1.00 98.44 227 ASN A O 1
ATOM 1799 N N . GLU A 1 228 ? -23.224 -1.291 29.652 1.00 98.69 228 GLU A N 1
ATOM 1800 C CA . GLU A 1 228 ? -24.431 -0.499 29.868 1.00 98.69 228 GLU A CA 1
ATOM 1801 C C . GLU A 1 228 ? -25.587 -1.371 30.380 1.00 98.69 228 GLU A C 1
ATOM 1803 O O . GLU A 1 228 ? -26.206 -1.040 31.395 1.00 98.69 228 GLU A O 1
ATOM 1808 N N . LYS A 1 229 ? -25.826 -2.535 29.761 1.00 98.62 229 LYS A N 1
ATOM 1809 C CA . LYS A 1 229 ? -26.844 -3.498 30.225 1.00 98.62 229 LYS A CA 1
ATOM 1810 C C . LYS A 1 229 ? -26.585 -3.963 31.657 1.00 98.62 229 LYS A C 1
ATOM 1812 O O . LYS A 1 229 ? -27.494 -3.945 32.487 1.00 98.62 229 LYS A O 1
ATOM 1817 N N . LEU A 1 230 ? -25.339 -4.310 31.982 1.00 98.75 230 LEU A N 1
ATOM 1818 C CA . LEU A 1 230 ? -24.956 -4.691 33.345 1.00 98.75 230 LEU A CA 1
ATOM 1819 C C . LEU A 1 230 ? -25.172 -3.547 34.346 1.00 98.75 230 LEU A C 1
ATOM 1821 O O . LEU A 1 230 ? -25.620 -3.780 35.473 1.00 98.75 230 LEU A O 1
ATOM 1825 N N . ALA A 1 231 ? -24.890 -2.301 33.957 1.00 98.69 231 ALA A N 1
ATOM 1826 C CA . ALA A 1 231 ? -25.146 -1.135 34.798 1.00 98.69 231 ALA A CA 1
ATOM 1827 C C . ALA A 1 231 ? -26.650 -0.939 35.058 1.00 98.69 231 ALA A C 1
ATOM 1829 O O . ALA A 1 231 ? -27.052 -0.678 36.201 1.00 98.69 231 ALA A O 1
ATOM 1830 N N . GLN A 1 232 ? -27.484 -1.133 34.033 1.00 98.56 232 GLN A N 1
ATOM 1831 C CA . GLN A 1 232 ? -28.942 -1.095 34.156 1.00 98.56 232 GLN A CA 1
ATOM 1832 C C . GLN A 1 232 ? -29.446 -2.192 35.108 1.00 98.56 232 GLN A C 1
ATOM 1834 O O . GLN A 1 232 ? -30.137 -1.875 36.082 1.00 98.56 232 GLN A O 1
ATOM 18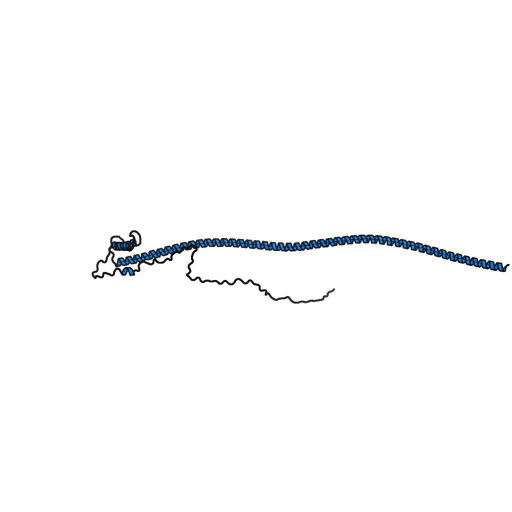39 N N . GLU A 1 233 ? -29.032 -3.451 34.929 1.00 98.44 233 GLU A N 1
ATOM 1840 C CA . GLU A 1 233 ? -29.398 -4.563 35.825 1.00 98.44 233 GLU A CA 1
ATOM 1841 C C . GLU A 1 233 ? -28.959 -4.318 37.273 1.00 98.44 233 GLU A C 1
ATOM 1843 O O . GLU A 1 233 ? -29.711 -4.579 38.220 1.00 98.44 233 GLU A O 1
ATOM 1848 N N . LYS A 1 234 ? -27.758 -3.766 37.473 1.00 98.62 234 LYS A N 1
ATOM 1849 C CA . LYS A 1 234 ? -27.250 -3.397 38.800 1.00 98.62 234 LYS A CA 1
ATOM 1850 C C . LYS A 1 234 ? -28.139 -2.350 39.472 1.00 98.62 234 LYS A C 1
ATOM 1852 O O . LYS A 1 234 ? -28.437 -2.479 40.663 1.00 98.62 234 LYS A O 1
ATOM 1857 N N . SER A 1 235 ? -28.586 -1.334 38.735 1.00 98.50 235 SER A N 1
ATOM 1858 C CA . SER A 1 235 ? -29.485 -0.294 39.259 1.00 98.50 235 SER A CA 1
ATOM 1859 C C . SER A 1 235 ? -30.871 -0.848 39.625 1.00 98.50 235 SER A C 1
ATOM 1861 O O . SER A 1 235 ? -31.408 -0.542 40.699 1.00 98.50 235 SER A O 1
ATOM 1863 N N . PHE A 1 236 ? -31.407 -1.745 38.791 1.00 98.62 236 PHE A N 1
ATOM 1864 C CA . PHE A 1 236 ? -32.669 -2.434 39.037 1.00 98.62 236 PHE A CA 1
ATOM 1865 C C . PHE A 1 236 ? -32.589 -3.308 40.295 1.00 98.62 236 PHE A C 1
ATOM 1867 O O . PHE A 1 236 ? -33.419 -3.189 41.202 1.00 98.62 236 PHE A O 1
ATOM 1874 N N . ASN A 1 237 ? -31.539 -4.127 40.407 1.00 98.44 237 ASN A N 1
ATOM 1875 C CA . ASN A 1 237 ? -31.313 -4.981 41.569 1.00 98.44 237 ASN A CA 1
ATOM 1876 C C . ASN A 1 237 ? -31.107 -4.176 42.856 1.00 98.44 237 ASN A C 1
ATOM 1878 O O . ASN A 1 237 ? -31.671 -4.542 43.886 1.00 98.44 237 ASN A O 1
ATOM 1882 N N . LYS A 1 238 ? -30.382 -3.051 42.808 1.00 98.69 238 LYS A N 1
ATOM 1883 C CA . LYS A 1 238 ? -30.229 -2.140 43.955 1.00 98.69 238 LYS A CA 1
ATOM 1884 C C . LYS A 1 238 ? -31.582 -1.619 44.449 1.00 98.69 238 LYS A C 1
ATOM 1886 O O . LYS A 1 238 ? -31.842 -1.620 45.651 1.00 98.69 238 LYS A O 1
ATOM 1891 N N . THR A 1 239 ? -32.458 -1.224 43.527 1.00 98.56 239 THR A N 1
ATOM 1892 C CA . THR A 1 239 ? -33.810 -0.743 43.854 1.00 98.56 239 THR A CA 1
ATOM 1893 C C . THR A 1 239 ? -34.664 -1.855 44.465 1.00 98.56 239 THR A C 1
ATOM 1895 O O . THR A 1 239 ? -35.321 -1.647 45.487 1.00 98.56 239 THR A O 1
ATOM 1898 N N . ARG A 1 240 ? -34.626 -3.060 43.880 1.00 98.69 240 ARG A N 1
ATOM 1899 C CA . ARG A 1 240 ? -35.336 -4.238 44.400 1.00 98.69 240 ARG A CA 1
ATOM 1900 C C . ARG A 1 240 ? -34.853 -4.626 45.799 1.00 98.69 240 ARG A C 1
ATOM 1902 O O . ARG A 1 240 ? -35.680 -4.871 46.673 1.00 98.69 240 ARG A O 1
ATOM 1909 N N . LEU A 1 241 ? -33.540 -4.619 46.027 1.00 98.56 241 LEU A N 1
ATOM 1910 C CA . LEU A 1 241 ? -32.942 -4.872 47.337 1.00 98.56 241 LEU A CA 1
ATOM 1911 C C . LEU A 1 241 ? -33.417 -3.850 48.377 1.00 98.56 241 LEU A C 1
ATOM 1913 O O . LEU A 1 241 ? -33.784 -4.238 49.481 1.00 98.56 241 LEU A O 1
ATOM 1917 N N . GLY A 1 242 ? -33.482 -2.564 48.018 1.00 98.62 242 GLY A N 1
ATOM 1918 C CA . GLY A 1 242 ? -34.014 -1.521 48.899 1.00 98.62 242 GLY A CA 1
ATOM 1919 C C . GLY A 1 242 ? -35.463 -1.779 49.330 1.00 98.62 242 GLY A C 1
ATOM 1920 O O . GLY A 1 242 ? -35.783 -1.655 50.511 1.00 98.62 242 GLY A O 1
ATOM 1921 N N . LYS A 1 243 ? -36.330 -2.210 48.400 1.00 98.69 243 LYS A N 1
ATOM 1922 C CA . LYS A 1 243 ? -37.721 -2.592 48.715 1.00 98.69 243 LYS A CA 1
ATOM 1923 C C . LYS A 1 243 ? -37.785 -3.781 49.679 1.00 98.69 243 LYS A C 1
ATOM 1925 O O . LYS A 1 243 ? -38.532 -3.729 50.651 1.00 98.69 243 LYS A O 1
ATOM 1930 N N . LEU A 1 244 ? -36.982 -4.820 49.434 1.00 98.62 244 LEU A N 1
ATOM 1931 C CA . LEU A 1 244 ? -36.913 -5.996 50.306 1.00 98.62 244 LEU A CA 1
ATOM 1932 C C . LEU A 1 244 ? -36.421 -5.638 51.712 1.00 98.62 244 LEU A C 1
ATOM 1934 O O . LEU A 1 244 ? -37.013 -6.084 52.686 1.00 98.62 244 LEU A O 1
ATOM 1938 N N . MET A 1 245 ? -35.392 -4.794 51.828 1.00 98.44 245 MET A N 1
ATOM 1939 C CA . MET A 1 245 ? -34.890 -4.318 53.123 1.00 98.44 245 MET A CA 1
ATOM 1940 C C . MET A 1 245 ? -35.951 -3.533 53.903 1.00 98.44 245 MET A C 1
ATOM 1942 O O . MET A 1 245 ? -36.089 -3.729 55.111 1.00 98.44 245 MET A O 1
ATOM 1946 N N . LYS A 1 246 ? -36.735 -2.683 53.220 1.00 98.69 246 LYS A N 1
ATOM 1947 C CA . LYS A 1 246 ? -37.846 -1.947 53.839 1.00 98.69 246 LYS A CA 1
ATOM 1948 C C . LYS A 1 246 ? -38.897 -2.907 54.399 1.00 98.69 246 LYS A C 1
ATOM 1950 O O . LYS A 1 246 ? -39.165 -2.860 55.597 1.00 98.69 246 LYS A O 1
ATOM 1955 N N . MET A 1 247 ? -39.387 -3.835 53.579 1.00 98.44 247 MET A N 1
ATOM 1956 C CA . MET A 1 247 ? -40.353 -4.853 54.006 1.00 98.44 247 MET A CA 1
ATOM 1957 C C . MET A 1 247 ? -39.806 -5.729 55.146 1.00 98.44 247 MET A C 1
ATOM 1959 O O . MET A 1 247 ? -40.516 -6.030 56.098 1.00 98.44 247 MET A O 1
ATOM 1963 N N . GLN A 1 248 ? -38.517 -6.086 55.111 1.00 98.06 248 GLN A N 1
ATOM 1964 C CA . GLN A 1 248 ? -37.869 -6.841 56.186 1.00 98.06 248 GLN A CA 1
ATOM 1965 C C . GLN A 1 248 ? -37.825 -6.056 57.510 1.00 98.06 248 GLN A C 1
ATOM 1967 O O . GLN A 1 248 ? -37.882 -6.654 58.583 1.00 98.06 248 GLN A O 1
ATOM 1972 N N . SER A 1 249 ? -37.694 -4.727 57.461 1.00 98.62 249 SER A N 1
ATOM 1973 C CA . SER A 1 249 ? -37.753 -3.879 58.659 1.00 98.62 249 SER A CA 1
ATOM 1974 C C . SER A 1 249 ? -39.174 -3.697 59.192 1.00 98.62 249 SER A C 1
ATOM 1976 O O . SER A 1 249 ? -39.348 -3.672 60.404 1.00 98.62 249 SER A O 1
ATOM 1978 N N . GLU A 1 250 ? -40.173 -3.628 58.311 1.00 98.50 250 GLU A N 1
ATOM 1979 C CA . GLU A 1 250 ? -41.597 -3.578 58.674 1.00 98.50 250 GLU A CA 1
ATOM 1980 C C . GLU A 1 250 ? -42.031 -4.878 59.361 1.00 98.50 250 GLU A C 1
ATOM 1982 O O . GLU A 1 250 ? -42.473 -4.832 60.504 1.00 98.50 250 GLU A O 1
ATOM 1987 N N . MET A 1 251 ? -41.766 -6.040 58.752 1.00 98.25 251 MET A N 1
ATOM 1988 C CA . MET A 1 251 ? -42.089 -7.340 59.364 1.00 98.25 251 MET A CA 1
ATOM 1989 C C . MET A 1 251 ? -41.391 -7.556 60.713 1.00 98.25 251 MET A C 1
ATOM 1991 O O . MET A 1 251 ? -41.947 -8.192 61.602 1.00 98.25 251 MET A O 1
ATOM 1995 N N . ARG A 1 252 ? -40.165 -7.039 60.890 1.00 98.56 252 ARG A N 1
ATOM 1996 C CA . ARG A 1 252 ? -39.478 -7.102 62.191 1.00 98.56 252 ARG A CA 1
ATOM 1997 C C . ARG A 1 252 ? -40.187 -6.273 63.260 1.00 98.56 252 ARG A C 1
ATOM 1999 O O . ARG A 1 252 ? -40.327 -6.757 64.373 1.00 98.56 252 ARG A O 1
ATOM 2006 N N . LYS A 1 253 ? -40.666 -5.071 62.922 1.00 98.44 253 LYS A N 1
ATOM 2007 C CA . LYS A 1 253 ? -41.449 -4.247 63.857 1.00 98.44 253 LYS A CA 1
ATOM 2008 C C . LYS A 1 253 ? -42.759 -4.926 64.244 1.00 98.44 253 LYS A C 1
ATOM 2010 O O . LYS A 1 253 ? -43.063 -4.988 65.427 1.00 98.44 253 LYS A O 1
ATOM 2015 N N . GLU A 1 254 ? -43.483 -5.482 63.273 1.00 98.31 254 GLU A N 1
ATOM 2016 C CA . GLU A 1 254 ? -44.715 -6.239 63.542 1.00 98.31 254 GLU A CA 1
ATOM 2017 C C . GLU A 1 254 ? -44.443 -7.439 64.463 1.00 98.31 254 GLU A C 1
ATOM 2019 O O . GLU A 1 254 ? -45.197 -7.693 65.403 1.00 98.31 254 GLU A O 1
ATOM 2024 N N . LEU A 1 255 ? -43.332 -8.153 64.250 1.00 98.38 255 LEU A N 1
ATOM 2025 C CA . LEU A 1 255 ? -42.920 -9.244 65.131 1.00 98.38 255 LEU A CA 1
ATOM 2026 C C . LEU A 1 255 ? -42.681 -8.750 66.567 1.00 98.38 255 LEU A C 1
ATOM 2028 O O . LEU A 1 255 ? -43.227 -9.334 67.500 1.00 98.38 255 LEU A O 1
ATOM 2032 N N . ASP A 1 256 ? -41.927 -7.670 66.752 1.00 98.38 256 ASP A N 1
ATOM 2033 C CA . ASP A 1 256 ? -41.652 -7.108 68.080 1.00 98.38 256 ASP A CA 1
ATOM 2034 C C . ASP A 1 256 ? -42.945 -6.625 68.772 1.00 98.38 256 ASP A C 1
ATOM 2036 O O . ASP A 1 256 ? -43.163 -6.885 69.958 1.00 98.38 256 ASP A O 1
ATOM 2040 N N . GLU A 1 257 ? -43.851 -5.981 68.030 1.00 98.38 257 GLU A N 1
ATOM 2041 C CA . GLU A 1 257 ? -45.166 -5.554 68.527 1.00 98.38 257 GLU A CA 1
ATOM 2042 C C . GLU A 1 257 ? -46.007 -6.749 69.000 1.00 98.38 257 GLU A C 1
ATOM 2044 O O . GLU A 1 257 ? -46.552 -6.729 70.110 1.00 98.38 257 GLU A O 1
ATOM 2049 N N . THR A 1 258 ? -46.072 -7.825 68.207 1.00 98.25 258 THR A N 1
ATOM 2050 C CA . THR A 1 258 ? -46.796 -9.046 68.603 1.00 98.25 258 THR A CA 1
ATOM 2051 C C . THR A 1 258 ? -46.176 -9.719 69.827 1.00 98.25 258 THR A C 1
ATOM 2053 O O . THR A 1 258 ? -46.914 -10.172 70.704 1.00 98.25 258 THR A O 1
ATOM 2056 N N . GLN A 1 259 ? -44.845 -9.726 69.955 1.00 98.56 259 GLN A N 1
ATOM 2057 C CA . GLN A 1 259 ? -44.156 -10.250 71.139 1.00 98.56 259 GLN A CA 1
ATOM 2058 C C . GLN A 1 259 ? -44.511 -9.463 72.408 1.00 98.56 259 GLN A C 1
ATOM 2060 O O . GLN A 1 259 ? -44.756 -10.067 73.455 1.00 98.56 259 GLN A O 1
ATOM 2065 N N . ILE A 1 260 ? -44.600 -8.131 72.327 1.00 98.56 260 ILE A N 1
ATOM 2066 C CA . ILE A 1 260 ? -45.018 -7.281 73.455 1.00 98.56 260 ILE A CA 1
ATOM 2067 C C . ILE A 1 260 ? -46.459 -7.598 73.875 1.00 98.56 260 ILE A C 1
ATOM 2069 O O . ILE A 1 260 ? -46.738 -7.738 75.072 1.00 98.56 260 ILE A O 1
ATOM 2073 N N . VAL A 1 261 ? -47.376 -7.732 72.910 1.00 98.38 261 VAL A N 1
ATOM 2074 C CA . VAL A 1 261 ? -48.784 -8.068 73.183 1.00 98.38 261 VAL A CA 1
ATOM 2075 C C . VAL A 1 261 ? -48.901 -9.442 73.842 1.00 98.38 261 VAL A C 1
ATOM 2077 O O . VAL A 1 261 ? -49.614 -9.570 74.841 1.00 98.38 261 VAL A O 1
ATOM 2080 N N . LEU A 1 262 ? -48.177 -10.445 73.339 1.00 98.38 262 LEU A N 1
ATOM 2081 C CA . LEU A 1 262 ? -48.130 -11.782 73.937 1.00 98.38 262 LEU A CA 1
ATOM 2082 C C . LEU A 1 262 ? -47.640 -11.727 75.388 1.00 98.38 262 LEU A C 1
ATOM 2084 O O . LEU A 1 262 ? -48.344 -12.196 76.279 1.00 98.38 262 LEU A O 1
ATOM 2088 N N . ALA A 1 263 ? -46.525 -11.042 75.657 1.00 98.50 263 ALA A N 1
ATOM 2089 C CA . ALA A 1 263 ? -46.003 -10.897 77.016 1.00 98.50 263 ALA A CA 1
ATOM 2090 C C . ALA A 1 263 ? -46.994 -10.195 77.967 1.00 98.50 263 ALA A C 1
ATOM 2092 O O . ALA A 1 263 ? -47.082 -10.536 79.148 1.00 98.50 263 ALA A O 1
ATOM 2093 N N . SER A 1 264 ? -47.763 -9.215 77.479 1.00 98.44 264 SER A N 1
ATOM 2094 C CA . SER A 1 264 ? -48.834 -8.591 78.267 1.00 98.44 264 SER A CA 1
ATOM 2095 C C . SER A 1 264 ? -49.967 -9.571 78.572 1.00 98.44 264 SER A C 1
ATOM 2097 O O . SER A 1 264 ? -50.511 -9.547 79.678 1.00 98.44 264 SER A O 1
ATOM 2099 N N . LYS A 1 265 ? -50.338 -10.417 77.607 1.00 98.38 265 LYS A N 1
ATOM 2100 C CA . LYS A 1 265 ? -51.384 -11.428 77.783 1.00 98.38 265 LYS A CA 1
ATOM 2101 C C . LYS A 1 265 ? -50.951 -12.527 78.745 1.00 98.38 265 LYS A C 1
ATOM 2103 O O . LYS A 1 265 ? -51.749 -12.892 79.602 1.00 98.38 265 LYS A O 1
ATOM 2108 N N . ASP A 1 266 ? -49.694 -12.954 78.705 1.00 98.62 266 ASP A N 1
ATOM 2109 C CA . ASP A 1 266 ? -49.138 -13.914 79.667 1.00 98.62 266 ASP A CA 1
ATOM 2110 C C . ASP A 1 266 ? -49.204 -13.388 81.109 1.00 98.62 266 ASP A C 1
ATOM 2112 O O . ASP A 1 266 ? -49.570 -14.123 82.032 1.00 98.62 266 ASP A O 1
ATOM 2116 N N . ARG A 1 267 ? -48.934 -12.091 81.320 1.00 98.31 267 ARG A N 1
ATOM 2117 C CA . ARG A 1 267 ? -49.111 -11.445 82.636 1.00 98.31 267 ARG A CA 1
ATOM 2118 C C . ARG A 1 267 ? -50.573 -11.435 83.082 1.00 98.31 267 ARG A C 1
ATOM 2120 O O . ARG A 1 267 ? -50.848 -11.744 84.237 1.00 98.31 267 ARG A O 1
ATOM 2127 N N . GLU A 1 268 ? -51.505 -11.100 82.187 1.00 98.38 268 GLU A N 1
ATOM 2128 C CA . GLU A 1 268 ? -52.948 -11.091 82.480 1.00 98.38 268 GLU A CA 1
ATOM 2129 C C . GLU A 1 268 ? -53.461 -12.501 82.820 1.00 98.38 268 GLU A C 1
ATOM 2131 O O . GLU A 1 268 ? -54.224 -12.676 83.770 1.00 98.38 268 GLU A O 1
ATOM 2136 N N . ILE A 1 269 ? -53.009 -13.518 82.077 1.00 98.50 269 ILE A N 1
ATOM 2137 C CA . ILE A 1 269 ? -53.293 -14.929 82.364 1.00 98.50 269 ILE A CA 1
ATOM 2138 C C . ILE A 1 269 ? -52.751 -15.294 83.747 1.00 98.50 269 ILE A C 1
ATOM 2140 O O . ILE A 1 269 ? -53.497 -15.840 84.552 1.00 98.50 269 ILE A O 1
ATOM 2144 N N . THR A 1 270 ? -51.503 -14.935 84.058 1.00 98.38 270 THR A N 1
ATOM 2145 C CA . THR A 1 270 ? -50.889 -15.202 85.370 1.00 98.38 270 THR A CA 1
ATOM 2146 C C . THR A 1 270 ? -51.694 -14.571 86.511 1.00 98.38 270 THR A C 1
ATOM 2148 O O . THR A 1 270 ? -51.997 -15.246 87.492 1.00 98.38 270 THR A O 1
ATOM 2151 N N . GLN A 1 271 ? -52.118 -13.309 86.368 1.00 98.44 271 GLN A N 1
ATOM 2152 C CA . GLN A 1 271 ? -52.971 -12.631 87.354 1.00 98.44 271 GLN A CA 1
ATOM 2153 C C . GLN A 1 271 ? -54.320 -13.337 87.539 1.00 98.44 271 GLN A C 1
ATOM 2155 O O . GLN A 1 271 ? -54.760 -13.545 88.670 1.00 98.44 271 GLN A O 1
ATOM 2160 N N . LYS A 1 272 ? -54.974 -13.737 86.440 1.00 98.38 272 LYS A N 1
ATOM 2161 C CA . LYS A 1 272 ? -56.232 -14.497 86.499 1.00 98.38 272 LYS A CA 1
ATOM 2162 C C . LYS A 1 272 ? -56.040 -15.855 87.174 1.00 98.38 272 LYS A C 1
ATOM 2164 O O . LYS A 1 272 ? -56.894 -16.243 87.962 1.00 98.38 272 LYS A O 1
ATOM 2169 N N . THR A 1 273 ? -54.932 -16.549 86.913 1.00 98.31 273 THR A N 1
ATOM 2170 C CA . THR A 1 273 ? -54.591 -17.814 87.582 1.00 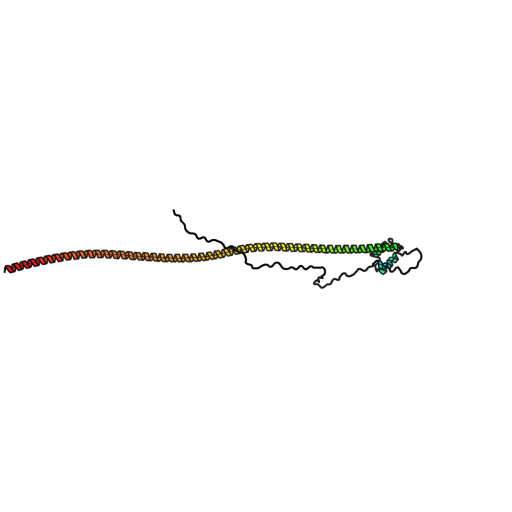98.31 273 THR A CA 1
ATOM 2171 C C . THR A 1 273 ? -54.474 -17.624 89.094 1.00 98.31 273 THR A C 1
ATOM 2173 O O . THR A 1 273 ? -55.103 -18.373 89.835 1.00 98.31 273 THR A O 1
ATOM 2176 N N . MET A 1 274 ? -53.776 -16.578 89.552 1.00 98.19 274 MET A N 1
ATOM 2177 C CA . MET A 1 274 ? -53.662 -16.259 90.983 1.00 98.19 274 MET A CA 1
ATOM 2178 C C . MET A 1 274 ? -55.025 -15.964 91.631 1.00 98.19 274 MET A C 1
ATOM 2180 O O . MET A 1 274 ? -55.328 -16.504 92.690 1.00 98.19 274 MET A O 1
ATOM 2184 N N . LEU A 1 275 ? -55.880 -15.162 90.982 1.00 98.12 275 LEU A N 1
ATOM 2185 C CA . LEU A 1 275 ? -57.233 -14.873 91.482 1.00 98.12 275 LEU A CA 1
ATOM 2186 C C . LEU A 1 275 ? -58.104 -16.132 91.568 1.00 98.12 275 LEU A C 1
ATOM 2188 O O . LEU A 1 275 ? -58.874 -16.298 92.512 1.00 98.12 275 LEU A O 1
ATOM 2192 N N . ILE A 1 276 ? -57.996 -17.029 90.585 1.00 98.06 276 ILE A N 1
ATOM 2193 C CA . ILE A 1 276 ? -58.699 -18.316 90.607 1.00 98.06 276 ILE A CA 1
ATOM 2194 C C . ILE A 1 276 ? -58.226 -19.165 91.794 1.00 98.06 276 ILE A C 1
ATOM 2196 O O . ILE A 1 276 ? -59.053 -19.799 92.447 1.00 98.06 276 ILE A O 1
ATOM 2200 N N . GLU A 1 277 ? -56.923 -19.203 92.075 1.00 97.81 277 GLU A N 1
ATOM 2201 C CA . GLU A 1 277 ? -56.365 -19.920 93.230 1.00 97.81 277 GLU A CA 1
ATOM 2202 C C . GLU A 1 277 ? -56.840 -19.328 94.563 1.00 97.81 277 GLU A C 1
ATOM 2204 O O . GLU A 1 277 ? -57.248 -20.079 95.450 1.00 97.81 277 GLU A O 1
ATOM 2209 N N . GLU A 1 278 ? -56.875 -18.001 94.683 1.00 97.94 278 GLU A N 1
ATOM 2210 C CA . GLU A 1 278 ? -57.377 -17.302 95.870 1.00 97.94 278 GLU A CA 1
ATOM 2211 C C . GLU A 1 278 ? -58.870 -17.575 96.106 1.00 97.94 278 GLU A C 1
ATOM 2213 O O . GLU A 1 278 ? -59.266 -17.967 97.205 1.00 97.94 278 GLU A O 1
ATOM 2218 N N . LEU A 1 279 ? -59.701 -17.482 95.061 1.00 97.56 279 LEU A N 1
ATOM 2219 C CA . LEU A 1 279 ? -61.126 -17.823 95.139 1.00 97.56 279 LEU A CA 1
ATOM 2220 C C . LEU A 1 279 ? -61.348 -19.288 95.533 1.00 97.56 279 LEU A C 1
ATOM 2222 O O . LEU A 1 279 ? -62.215 -19.572 96.363 1.00 97.56 279 LEU A O 1
ATOM 2226 N N . LYS A 1 280 ? -60.560 -20.220 94.978 1.00 97.94 280 LYS A N 1
ATOM 2227 C CA . LYS A 1 280 ? -60.591 -21.636 95.380 1.00 97.94 280 LYS A CA 1
ATOM 2228 C C . LYS A 1 280 ? -60.240 -21.802 96.859 1.00 97.94 280 LYS A C 1
ATOM 2230 O O . LYS A 1 280 ? -60.903 -22.574 97.546 1.00 97.94 280 LYS A O 1
ATOM 2235 N N . PHE A 1 281 ? -59.239 -21.077 97.360 1.00 97.88 281 PHE A N 1
ATOM 2236 C CA . PHE A 1 281 ? -58.867 -21.094 98.775 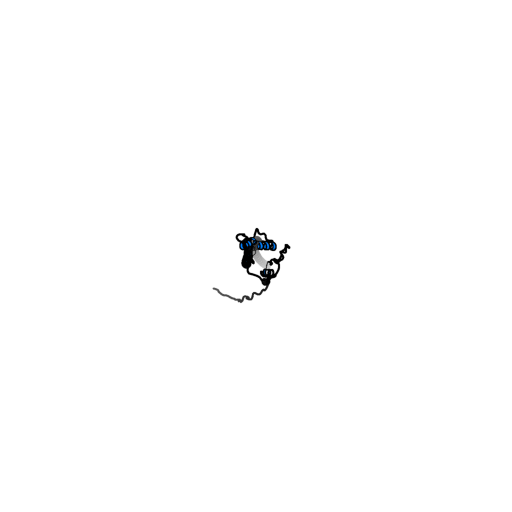1.00 97.88 281 PHE A CA 1
ATOM 2237 C C . PHE A 1 281 ? -60.001 -20.577 99.671 1.00 97.88 281 PHE A C 1
ATOM 2239 O O . PHE A 1 281 ? -60.405 -21.276 100.602 1.00 97.88 281 PHE A O 1
ATOM 2246 N N . SER A 1 282 ? -60.584 -19.415 99.356 1.00 96.81 282 SER A N 1
ATOM 2247 C CA . SER A 1 282 ? -61.734 -18.877 100.098 1.00 96.81 282 SER A CA 1
ATOM 2248 C C . SER A 1 282 ? -62.940 -19.817 100.063 1.00 96.81 282 SER A C 1
ATOM 2250 O O . SER A 1 282 ? -63.624 -19.975 101.070 1.00 96.81 282 SER A O 1
ATOM 2252 N N . GLN A 1 283 ? -63.203 -20.473 98.929 1.00 96.44 283 GLN A N 1
ATOM 2253 C CA . GLN A 1 283 ? -64.266 -21.470 98.815 1.00 96.44 283 GLN A CA 1
ATOM 2254 C C . GLN A 1 283 ? -64.019 -22.674 99.732 1.00 96.44 283 GLN A C 1
ATOM 2256 O O . GLN A 1 283 ? -64.952 -23.107 100.407 1.00 96.44 283 GLN A O 1
ATOM 2261 N N . MET A 1 284 ? -62.795 -23.214 99.763 1.00 96.62 284 MET A N 1
ATOM 2262 C CA . MET A 1 284 ? -62.441 -24.327 100.654 1.00 96.62 284 MET A CA 1
ATOM 2263 C C . MET A 1 284 ? -62.614 -23.946 102.126 1.00 96.62 284 MET A C 1
ATOM 2265 O O . MET A 1 284 ? -63.168 -24.731 102.893 1.00 96.62 284 MET A O 1
ATOM 2269 N N . GLU A 1 285 ? -62.203 -22.739 102.516 1.00 95.81 285 GLU A N 1
ATOM 2270 C CA . GLU A 1 285 ? -62.374 -22.256 103.889 1.00 95.81 285 GLU A CA 1
ATOM 2271 C C . GLU A 1 285 ? -63.854 -22.050 104.239 1.00 95.81 285 GLU A C 1
ATOM 2273 O O . GLU A 1 285 ? -64.316 -22.521 105.277 1.00 95.81 285 GLU A O 1
ATOM 2278 N N . ASN A 1 286 ? -64.635 -21.437 103.342 1.00 95.06 286 ASN A N 1
ATOM 2279 C CA . ASN A 1 286 ? -66.086 -21.322 103.505 1.00 95.06 286 ASN A CA 1
ATOM 2280 C C . ASN A 1 286 ? -66.742 -22.703 103.660 1.00 95.06 286 ASN A C 1
ATOM 2282 O O . ASN A 1 286 ? -67.582 -22.886 104.538 1.00 95.06 286 ASN A O 1
ATOM 2286 N N . HIS A 1 287 ? -66.350 -23.682 102.838 1.00 96.94 287 HIS A N 1
ATOM 2287 C CA . HIS A 1 287 ? -66.842 -25.057 102.928 1.00 96.94 287 HIS A CA 1
ATOM 2288 C C . HIS A 1 287 ? -66.510 -25.687 104.289 1.00 96.94 287 HIS A C 1
ATOM 2290 O O . HIS A 1 287 ? -67.396 -26.237 104.939 1.00 96.94 287 HIS A O 1
ATOM 2296 N N . ARG A 1 288 ? -65.274 -25.511 104.770 1.00 95.44 288 ARG A N 1
ATOM 2297 C CA . ARG A 1 288 ? -64.826 -25.972 106.091 1.00 95.44 288 ARG A CA 1
ATOM 2298 C C . ARG A 1 288 ? -65.625 -25.342 107.236 1.00 95.44 288 ARG A C 1
ATOM 2300 O O . ARG A 1 288 ? -66.029 -26.045 108.158 1.00 95.44 288 ARG A O 1
ATOM 2307 N N . ILE A 1 289 ? -65.876 -24.032 107.185 1.00 95.44 289 ILE A N 1
ATOM 2308 C CA . ILE A 1 289 ? -66.698 -23.325 108.181 1.00 95.44 289 ILE A CA 1
ATOM 2309 C C . ILE A 1 289 ? -68.122 -23.892 108.192 1.00 95.44 289 ILE A C 1
ATOM 2311 O O . ILE A 1 289 ? -68.658 -24.182 109.262 1.00 95.44 289 ILE A O 1
ATOM 2315 N N . ILE A 1 290 ? -68.719 -24.083 107.012 1.00 94.75 290 ILE A N 1
ATOM 2316 C CA . ILE A 1 290 ? -70.061 -24.658 106.862 1.00 94.75 290 ILE A CA 1
ATOM 2317 C C . ILE A 1 290 ? -70.127 -26.058 107.494 1.00 94.75 290 ILE A C 1
ATOM 2319 O O . ILE A 1 290 ? -71.044 -26.323 108.271 1.00 94.75 290 ILE A O 1
ATOM 2323 N N . GLU A 1 291 ? -69.151 -26.933 107.236 1.00 92.56 291 GLU A N 1
ATOM 2324 C CA . GLU A 1 291 ? -69.082 -28.264 107.861 1.00 92.56 291 GLU A CA 1
ATOM 2325 C C . GLU A 1 291 ? -69.009 -28.203 109.396 1.00 92.56 291 GLU A C 1
ATOM 2327 O O . GLU A 1 291 ? -69.697 -28.972 110.075 1.00 92.56 291 GLU A O 1
ATOM 2332 N N . VAL A 1 292 ? -68.220 -27.279 109.962 1.00 92.38 292 VAL A N 1
ATOM 2333 C CA . VAL A 1 292 ? -68.126 -27.081 111.421 1.00 92.38 292 VAL A CA 1
ATOM 2334 C C . VAL A 1 292 ? -69.460 -26.606 112.000 1.00 92.38 292 VAL A C 1
ATOM 2336 O O . VAL A 1 292 ? -69.899 -27.144 113.017 1.00 92.38 292 VAL A O 1
ATOM 2339 N N . PHE A 1 293 ? -70.134 -25.648 111.352 1.00 90.69 293 PHE A N 1
ATOM 2340 C CA . PHE A 1 293 ? -71.460 -25.177 111.772 1.00 90.69 293 PHE A CA 1
ATOM 2341 C C . PHE A 1 293 ? -72.505 -26.298 111.753 1.00 90.69 293 PHE A C 1
ATOM 2343 O O . PHE A 1 293 ? -73.235 -26.458 112.732 1.00 90.69 293 PHE A O 1
ATOM 2350 N N . PHE A 1 294 ? -72.564 -27.097 110.682 1.00 89.00 294 PHE A N 1
ATOM 2351 C CA . PHE A 1 294 ? -73.476 -28.243 110.613 1.00 89.00 294 PHE A CA 1
ATOM 2352 C C . PHE A 1 294 ? -73.145 -29.301 111.671 1.00 89.00 294 PHE A C 1
ATOM 2354 O O . PHE A 1 294 ? -74.059 -29.801 112.324 1.00 89.00 294 PHE A O 1
ATOM 2361 N N . SER A 1 295 ? -71.862 -29.592 111.905 1.00 87.19 295 SER A N 1
ATOM 2362 C CA . SER A 1 295 ? -71.433 -30.526 112.956 1.00 87.19 295 SER A CA 1
ATOM 2363 C C . SER A 1 295 ? -71.845 -30.050 114.354 1.00 87.19 295 SER A C 1
ATOM 2365 O O . SER A 1 295 ? -72.343 -30.846 115.144 1.00 87.19 295 SER A O 1
ATOM 2367 N N . PHE A 1 296 ? -71.704 -28.751 114.651 1.00 86.12 296 PHE A N 1
ATOM 2368 C CA . PHE A 1 296 ? -72.187 -28.149 115.900 1.00 86.12 296 PHE A CA 1
ATOM 2369 C C . PHE A 1 296 ? -73.715 -28.195 116.021 1.00 86.12 296 PHE A C 1
ATOM 2371 O O . PHE A 1 296 ? -74.230 -28.490 117.097 1.00 86.12 296 PHE A O 1
ATOM 2378 N N . HIS A 1 297 ? -74.447 -27.924 114.936 1.00 80.56 297 HIS A N 1
ATOM 2379 C CA . HIS A 1 297 ? -75.910 -27.950 114.946 1.00 80.56 297 HIS A CA 1
ATOM 2380 C C . HIS A 1 297 ? -76.461 -29.357 115.217 1.00 80.56 297 HIS A C 1
ATOM 2382 O O . HIS A 1 297 ? -77.368 -29.498 116.032 1.00 80.56 297 HIS A O 1
ATOM 2388 N N . VAL A 1 298 ? -75.865 -30.388 114.607 1.00 79.94 298 VAL A N 1
ATOM 2389 C CA . VAL A 1 298 ? -76.197 -31.805 114.851 1.00 79.94 298 VAL A CA 1
ATOM 2390 C C . VAL A 1 298 ? -75.871 -32.242 116.288 1.00 79.94 298 VAL A C 1
ATOM 2392 O O . VAL A 1 298 ? -76.473 -33.185 116.779 1.00 79.94 298 VAL A O 1
ATOM 2395 N N . TRP A 1 299 ? -74.937 -31.574 116.975 1.00 73.50 299 TRP A N 1
ATOM 2396 C CA . TRP A 1 299 ? -74.567 -31.889 118.363 1.00 73.50 299 TRP A CA 1
ATOM 2397 C C . TRP A 1 299 ? -75.463 -31.214 119.417 1.00 73.50 299 TRP A C 1
ATOM 2399 O O . TRP A 1 299 ? -75.493 -31.656 120.563 1.00 73.50 299 TRP A O 1
ATOM 2409 N N . PHE A 1 300 ? -76.146 -30.119 119.061 1.00 71.31 300 PHE A N 1
ATOM 2410 C CA . PHE A 1 300 ? -76.959 -29.309 119.982 1.00 71.31 300 PHE A CA 1
ATOM 2411 C C . PHE A 1 300 ? -78.470 -29.609 119.909 1.00 71.31 300 PHE A C 1
ATOM 2413 O O . PHE A 1 300 ? -79.200 -29.253 120.833 1.00 71.31 300 PHE A O 1
ATOM 2420 N N . VAL A 1 301 ? -78.937 -30.230 118.820 1.00 62.62 301 VAL A N 1
ATOM 2421 C CA . VAL A 1 301 ? -80.311 -30.748 118.642 1.00 62.62 301 VAL A CA 1
ATOM 2422 C C . VAL A 1 301 ? -80.366 -32.205 119.078 1.00 62.62 301 VAL A C 1
ATOM 2424 O O . VAL A 1 301 ? -81.330 -32.557 119.793 1.00 62.62 301 VAL A O 1
#